Protein AF-A0AAE1RUJ0-F1 (afdb_monomer)

Foldseek 3Di:
DPDQAEDEPDPDQAQEWEAWARHIYRHHLQLLQLQFPQSVVVVVVFDDDSHYYYYDPVQFPTPVLVVLLSCVSVVNDDDDDLQCLLSLLLNCVVRVRDVVSPNPTSNVVSVVCCVPPQLQDLLSLLSSLLVCVSRPPSSVVSVVLVSSLLSNLVNLLVVVVVVVVVVVVCPPDDDDDPDDDPDDPPPDSLLSLLSHDPVSSLSSLVSNVVSPRDLLVSLVSLLNNCCSQCVVPPPDDPPDDDDDPVVLVVLVSLQVSLLSSLVSHDDQDLPHSHDLLSLLVSLVSNVVSVHDPVSNVSSVVSNVSPVVPDDPVSQQDQDDPPDDDDDRDGDDPDD

Solvent-accessible surface area (backbone atoms only — not comparable to full-atom values): 19404 Å² total; per-residue (Å²): 132,82,84,64,54,75,45,66,86,62,98,65,91,55,42,25,37,40,35,22,72,74,35,35,34,46,36,57,57,65,41,42,45,56,38,18,47,44,54,39,52,56,57,72,74,44,77,96,48,90,57,40,79,48,77,46,64,83,46,40,55,40,49,66,27,49,50,54,53,48,41,43,35,71,68,44,89,72,86,83,42,73,91,46,34,57,36,47,39,38,29,20,58,71,34,36,13,37,60,91,54,28,81,86,21,61,33,57,53,37,51,49,49,39,60,74,60,22,47,76,30,55,64,48,22,50,54,31,46,48,57,34,68,78,26,62,68,52,29,55,78,71,47,48,51,64,52,32,38,50,27,34,20,53,46,56,37,48,56,54,50,55,60,52,49,56,62,55,71,63,70,63,88,82,80,93,72,92,69,82,73,83,74,71,62,96,79,53,62,55,62,63,51,53,76,39,55,71,68,60,40,52,51,35,53,50,43,24,51,76,59,66,48,54,58,55,59,52,34,52,33,50,51,48,35,47,47,66,73,47,56,88,65,75,84,63,72,98,83,74,80,79,93,46,76,70,54,55,55,50,33,51,50,46,21,54,52,46,47,51,54,62,73,67,53,69,79,87,50,72,83,50,65,61,56,57,55,58,49,45,52,50,42,53,49,30,60,76,29,66,40,56,68,69,53,48,52,53,43,52,53,54,47,64,50,38,55,96,75,58,56,77,79,52,69,70,67,85,72,81,81,88,67,88,82,94,73,94,74,80,82,82,88,83,130

Secondary structure (DSSP, 8-state):
-PPPEEEESSSSPPSEEEEETTEEEEE-HHHHHHH-HHHHHHHHHS---SSEEEE-TT-TTHHHHHHHHHHHHTT--PPP-TTTHHHHHHHHHHTT--TTTSTT-HHHHHHHHIIIIITT-HHHHHHHHHHHGGGTTHHHHTTHHHHHHHHHHHHHHHHHHHHHHHHHHT-S-------------TT-TTTGGGGS-HHHHHHHHHHHHHTT--HHHHHHHHHHHHHHHHHTTS-S-TTS----HHHHHHHHHHHHHHHHHHHHS----TT-SS-HHHHHHHHHHHHHTT--HHHHHHHHHHHHTTGGG--HHHH-PPPP--S-SS---------

Structure (mmCIF, N/CA/C/O backbone):
data_AF-A0AAE1RUJ0-F1
#
_entry.id   AF-A0AAE1RUJ0-F1
#
loop_
_atom_site.group_PDB
_atom_site.id
_atom_site.type_symbol
_atom_site.label_atom_id
_atom_site.label_alt_id
_atom_site.label_comp_id
_atom_site.label_asym_id
_atom_site.label_entity_id
_atom_site.label_seq_id
_atom_site.pdbx_PDB_ins_code
_atom_site.Cartn_x
_atom_site.Cartn_y
_atom_site.Cartn_z
_atom_site.occupancy
_atom_site.B_iso_or_equiv
_atom_site.auth_seq_id
_atom_site.auth_comp_id
_atom_site.auth_asym_id
_atom_site.auth_atom_id
_atom_site.pdbx_PDB_model_num
ATOM 1 N N . MET A 1 1 ? 33.890 -5.820 3.331 1.00 35.94 1 MET A N 1
ATOM 2 C CA . MET A 1 1 ? 32.941 -5.506 2.242 1.00 35.94 1 MET A CA 1
ATOM 3 C C . MET A 1 1 ? 32.472 -6.823 1.654 1.00 35.94 1 MET A C 1
ATOM 5 O O . MET A 1 1 ? 33.317 -7.593 1.220 1.00 35.94 1 MET A O 1
ATOM 9 N N . LEU A 1 2 ? 31.175 -7.130 1.725 1.00 35.25 2 LEU A N 1
ATOM 10 C CA . LEU A 1 2 ? 30.610 -8.288 1.021 1.00 35.25 2 LEU A CA 1
ATOM 11 C C . LEU A 1 2 ? 30.683 -8.035 -0.499 1.00 35.25 2 LEU A C 1
ATOM 13 O O . LEU A 1 2 ? 30.520 -6.881 -0.904 1.00 35.25 2 LEU A O 1
ATOM 17 N N . PRO A 1 3 ? 30.935 -9.055 -1.337 1.00 44.38 3 PRO A N 1
ATOM 18 C CA . PRO A 1 3 ? 30.966 -8.881 -2.785 1.00 44.38 3 PRO A CA 1
ATOM 19 C C . PRO A 1 3 ? 29.584 -8.448 -3.297 1.00 44.38 3 PRO A C 1
ATOM 21 O O . PRO A 1 3 ? 28.574 -9.082 -2.992 1.00 44.38 3 PRO A O 1
ATOM 24 N N . GLN A 1 4 ? 29.535 -7.352 -4.060 1.00 54.97 4 GLN A N 1
ATOM 25 C CA . GLN A 1 4 ? 28.328 -6.932 -4.778 1.00 54.97 4 GLN A CA 1
ATOM 26 C C . GLN A 1 4 ? 27.959 -8.015 -5.798 1.00 54.97 4 GLN A C 1
ATOM 28 O O . GLN A 1 4 ? 28.804 -8.440 -6.587 1.00 54.97 4 GLN A O 1
ATOM 33 N N . ALA A 1 5 ? 26.705 -8.466 -5.795 1.00 64.00 5 ALA A N 1
ATOM 34 C CA . ALA A 1 5 ? 26.233 -9.431 -6.780 1.00 64.00 5 ALA A CA 1
ATOM 35 C C . ALA A 1 5 ? 26.124 -8.748 -8.154 1.00 64.00 5 ALA A C 1
ATOM 37 O O . ALA A 1 5 ? 25.293 -7.855 -8.337 1.00 64.00 5 ALA A O 1
ATOM 38 N N . LEU A 1 6 ? 26.967 -9.164 -9.106 1.00 68.12 6 LEU A N 1
ATOM 39 C CA . LEU A 1 6 ? 26.889 -8.740 -10.503 1.00 68.12 6 LEU A CA 1
ATOM 40 C C . LEU A 1 6 ? 25.815 -9.564 -11.220 1.00 68.12 6 LEU A C 1
ATOM 42 O O . LEU A 1 6 ? 25.948 -10.780 -11.343 1.00 68.12 6 LEU A O 1
ATOM 46 N N . ARG A 1 7 ? 24.755 -8.909 -11.697 1.00 79.62 7 ARG A N 1
ATOM 47 C CA . ARG A 1 7 ? 23.683 -9.542 -12.477 1.00 79.62 7 ARG A CA 1
ATOM 48 C C . ARG A 1 7 ? 23.841 -9.166 -13.953 1.00 79.62 7 ARG A C 1
ATOM 50 O O . ARG A 1 7 ? 23.855 -7.979 -14.280 1.00 79.62 7 ARG A O 1
ATOM 57 N N . SER A 1 8 ? 23.955 -10.162 -14.833 1.00 74.50 8 SER A N 1
ATOM 58 C CA . SER A 1 8 ? 23.889 -9.974 -16.291 1.00 74.50 8 SER A CA 1
ATOM 59 C C . SER A 1 8 ? 22.548 -10.476 -16.817 1.00 74.50 8 SER A C 1
ATOM 61 O O . SER A 1 8 ? 22.031 -11.480 -16.332 1.00 74.50 8 SER A O 1
ATOM 63 N N . ILE A 1 9 ? 21.987 -9.774 -17.802 1.00 69.56 9 ILE A N 1
ATOM 64 C CA . ILE A 1 9 ? 20.731 -10.156 -18.471 1.00 69.56 9 ILE A CA 1
ATOM 65 C C . ILE A 1 9 ? 21.009 -10.854 -19.822 1.00 69.56 9 ILE A C 1
ATOM 67 O O . ILE A 1 9 ? 20.095 -11.395 -20.438 1.00 69.56 9 ILE A O 1
ATOM 71 N N . SER A 1 10 ? 22.265 -10.892 -20.280 1.00 67.50 10 SER A N 1
ATOM 72 C CA . SER A 1 10 ? 22.651 -11.489 -21.569 1.00 67.50 10 SER A CA 1
ATOM 73 C C . SER A 1 10 ? 24.100 -11.982 -21.592 1.00 67.50 10 SER A C 1
ATOM 75 O O . SER A 1 10 ? 24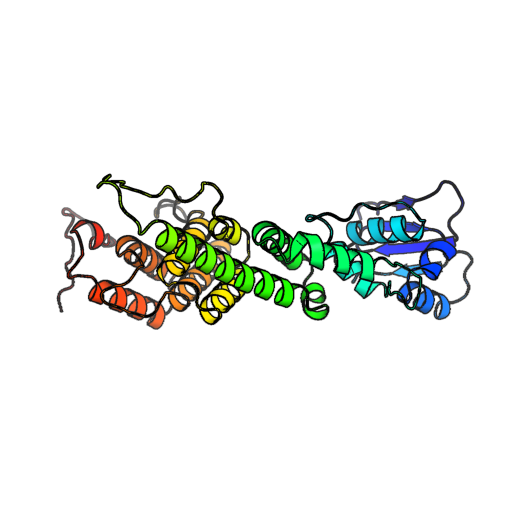.936 -11.477 -20.843 1.00 67.50 10 SER A O 1
ATOM 77 N N . ASP A 1 11 ? 24.418 -12.858 -22.545 1.00 70.12 11 ASP A N 1
ATOM 78 C CA . ASP A 1 11 ? 25.750 -13.466 -22.706 1.00 70.12 11 ASP A CA 1
ATOM 79 C C . ASP A 1 11 ? 26.737 -12.626 -23.547 1.00 70.12 11 ASP A C 1
ATOM 81 O O . ASP A 1 11 ? 27.848 -13.061 -23.845 1.00 70.12 11 ASP A O 1
ATOM 85 N N . VAL A 1 12 ? 26.344 -11.411 -23.943 1.00 76.00 12 VAL A N 1
ATOM 86 C CA . VAL A 1 12 ? 27.153 -10.485 -24.756 1.00 76.00 12 VAL A CA 1
ATOM 87 C C . VAL A 1 12 ? 27.774 -9.390 -23.877 1.00 76.00 12 VAL A C 1
ATOM 89 O O . VAL A 1 12 ? 27.261 -9.068 -22.806 1.00 76.00 12 VAL A O 1
ATOM 92 N N . SER A 1 13 ? 28.901 -8.821 -24.323 1.00 82.25 13 SER A N 1
ATOM 93 C CA . SER A 1 13 ? 29.632 -7.767 -23.605 1.00 82.25 13 SER A CA 1
ATOM 94 C C . SER A 1 13 ? 28.774 -6.516 -23.365 1.00 82.25 13 SER A C 1
ATOM 96 O O . SER A 1 13 ? 28.319 -5.880 -24.311 1.00 82.25 13 SER A O 1
ATOM 98 N N . SER A 1 14 ? 28.609 -6.146 -22.093 1.00 87.25 14 SER A N 1
ATOM 99 C CA . SER A 1 14 ? 27.835 -4.983 -21.644 1.00 87.25 14 SER A CA 1
ATOM 100 C C . SER A 1 14 ? 28.554 -3.649 -21.881 1.00 87.25 14 SER A C 1
ATOM 102 O O . SER A 1 14 ? 29.729 -3.508 -21.531 1.00 87.25 14 SER A O 1
ATOM 104 N N . ASP A 1 15 ? 27.823 -2.635 -22.345 1.00 89.88 15 ASP A N 1
ATOM 105 C CA . ASP A 1 15 ? 28.290 -1.248 -22.525 1.00 89.88 15 ASP A CA 1
ATOM 106 C C . ASP A 1 15 ? 27.784 -0.286 -21.423 1.00 89.88 15 ASP A C 1
ATOM 108 O O . ASP A 1 15 ? 28.121 0.906 -21.406 1.00 89.88 15 ASP A O 1
ATOM 112 N N . LEU A 1 16 ? 26.994 -0.805 -20.477 1.00 91.69 16 LEU A N 1
ATOM 113 C CA . LEU A 1 16 ? 26.373 -0.060 -19.391 1.00 91.69 16 LEU A CA 1
ATOM 114 C C . LEU A 1 16 ? 26.445 -0.839 -18.075 1.00 91.69 16 LEU A C 1
ATOM 116 O O . LEU A 1 16 ? 26.098 -2.012 -18.005 1.00 91.69 16 LEU A O 1
ATOM 120 N N . MET A 1 17 ? 26.839 -0.153 -17.009 1.00 92.50 17 MET A N 1
ATOM 121 C CA . MET A 1 17 ? 26.792 -0.652 -15.639 1.00 92.50 17 MET A CA 1
ATOM 122 C C . MET A 1 17 ? 25.851 0.228 -14.821 1.00 92.50 17 MET A C 1
ATOM 124 O O . MET A 1 17 ? 26.060 1.438 -14.735 1.00 92.50 17 MET A O 1
ATOM 128 N N . ILE A 1 18 ? 24.817 -0.367 -14.226 1.00 94.31 18 ILE A N 1
ATOM 129 C CA . ILE A 1 18 ? 23.883 0.338 -13.338 1.00 94.31 18 ILE A CA 1
ATOM 130 C C . ILE A 1 18 ? 24.007 -0.223 -11.927 1.00 94.31 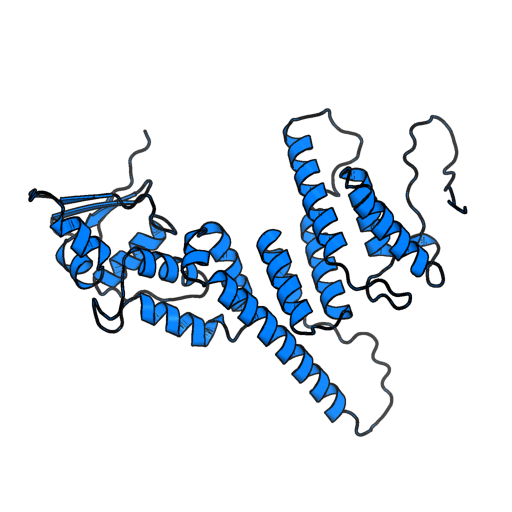18 ILE A C 1
ATOM 132 O O . ILE A 1 18 ? 23.806 -1.415 -11.705 1.00 94.31 18 ILE A O 1
ATOM 136 N N . GLU A 1 19 ? 24.296 0.647 -10.967 1.00 94.25 19 GLU A N 1
ATOM 137 C CA . GLU A 1 19 ? 24.320 0.316 -9.544 1.00 94.25 19 GLU A CA 1
ATOM 138 C C . GLU A 1 19 ? 22.991 0.704 -8.888 1.00 94.25 19 GLU A C 1
ATOM 140 O O . GLU A 1 19 ? 22.563 1.861 -8.945 1.00 94.25 19 GLU A O 1
ATOM 145 N N . VAL A 1 20 ? 22.337 -0.261 -8.240 1.00 94.56 20 VAL A N 1
ATOM 146 C CA . VAL A 1 20 ? 21.086 -0.069 -7.496 1.00 94.56 20 VAL A CA 1
ATOM 147 C C . VAL A 1 20 ? 21.272 -0.615 -6.087 1.00 94.56 20 VAL A C 1
ATOM 149 O O . VAL A 1 20 ? 21.183 -1.820 -5.846 1.00 94.56 20 VAL A O 1
ATOM 152 N N . ARG A 1 21 ? 21.521 0.289 -5.134 1.00 87.81 21 ARG A N 1
ATOM 153 C CA . ARG A 1 21 ? 21.828 -0.046 -3.733 1.00 87.81 21 ARG A CA 1
ATOM 154 C C . ARG A 1 21 ? 22.996 -1.042 -3.640 1.00 87.81 21 ARG A C 1
ATOM 156 O O . ARG A 1 21 ? 24.129 -0.658 -3.895 1.00 87.81 21 ARG A O 1
ATOM 163 N N . SER A 1 22 ? 22.734 -2.290 -3.256 1.00 81.50 22 SER A N 1
ATOM 164 C CA . SER A 1 22 ? 23.741 -3.340 -3.055 1.00 81.50 22 SER A CA 1
ATOM 165 C C . SER A 1 22 ? 23.958 -4.248 -4.274 1.00 81.50 22 SER A C 1
ATOM 167 O O . SER A 1 22 ? 24.764 -5.175 -4.190 1.00 81.50 22 SER A O 1
ATOM 169 N N . ALA A 1 23 ? 23.258 -4.008 -5.387 1.00 91.56 23 ALA A N 1
ATOM 170 C CA . ALA A 1 23 ? 23.356 -4.810 -6.603 1.00 91.56 23 ALA A CA 1
ATOM 171 C C . ALA A 1 23 ? 23.896 -3.995 -7.782 1.00 91.56 23 ALA A C 1
ATOM 173 O O . ALA A 1 23 ? 23.573 -2.815 -7.937 1.00 91.56 23 ALA A O 1
ATOM 174 N N . SER A 1 24 ? 24.659 -4.665 -8.643 1.00 92.81 24 SER A N 1
ATOM 175 C CA . SER A 1 24 ? 25.247 -4.077 -9.846 1.00 92.81 24 SER A CA 1
ATOM 176 C C . SER A 1 24 ? 24.786 -4.862 -11.067 1.00 92.81 24 SER A C 1
ATOM 178 O O . SER A 1 24 ? 24.819 -6.093 -11.074 1.00 92.81 24 SER A O 1
ATOM 180 N N . PHE A 1 25 ? 24.348 -4.156 -12.103 1.00 93.50 25 PHE A N 1
ATOM 181 C CA . PHE A 1 25 ? 23.766 -4.743 -13.305 1.00 93.50 25 PHE A CA 1
ATOM 182 C C . PHE A 1 25 ? 24.620 -4.408 -14.524 1.00 93.50 25 PHE A C 1
ATOM 184 O O . PHE A 1 25 ? 24.784 -3.232 -14.853 1.00 93.50 25 PHE A O 1
ATOM 191 N N . ALA A 1 26 ? 25.125 -5.442 -15.197 1.00 93.38 26 ALA A N 1
ATOM 192 C CA . ALA A 1 26 ? 25.793 -5.334 -16.491 1.00 93.38 26 ALA A CA 1
ATOM 193 C C . ALA A 1 26 ? 24.741 -5.424 -17.604 1.00 93.38 26 ALA A C 1
ATOM 195 O O . ALA A 1 26 ? 24.061 -6.440 -17.752 1.00 93.38 26 ALA A O 1
ATOM 196 N N . LEU A 1 27 ? 24.555 -4.330 -18.344 1.00 93.75 27 LEU A N 1
ATOM 197 C CA . LEU A 1 27 ? 23.439 -4.111 -19.262 1.00 93.75 27 LEU A CA 1
ATOM 198 C C . LEU A 1 27 ? 23.896 -3.475 -20.584 1.00 93.75 27 LEU A C 1
ATOM 200 O O . LEU A 1 27 ? 25.059 -3.121 -20.764 1.00 93.75 27 LEU A O 1
ATOM 204 N N . HIS A 1 28 ? 22.932 -3.313 -21.488 1.00 93.06 28 HIS A N 1
ATOM 205 C CA . HIS A 1 28 ? 23.070 -2.674 -22.787 1.00 93.06 28 HIS A CA 1
ATOM 206 C C . HIS A 1 28 ? 22.357 -1.318 -22.788 1.00 93.06 28 HIS A C 1
ATOM 208 O O . HIS A 1 28 ? 21.220 -1.227 -22.323 1.00 93.06 28 HIS A O 1
ATOM 214 N N . LYS A 1 29 ? 22.960 -0.264 -23.343 1.00 92.88 29 LYS A N 1
ATOM 215 C CA . LYS A 1 29 ? 22.350 1.078 -23.402 1.00 92.88 29 LYS A CA 1
ATOM 216 C C . LYS A 1 29 ? 21.017 1.070 -24.154 1.00 92.88 29 LYS A C 1
ATOM 218 O O . LYS A 1 29 ? 20.030 1.620 -23.667 1.00 92.88 29 LYS A O 1
ATOM 223 N N . PHE A 1 30 ? 20.975 0.431 -25.325 1.00 92.56 30 PHE A N 1
ATOM 224 C CA . PHE A 1 30 ? 19.847 0.542 -26.257 1.00 92.56 30 PHE A CA 1
ATOM 225 C C . PHE A 1 30 ? 18.495 0.066 -25.681 1.00 92.56 30 PHE A C 1
ATOM 227 O O . PHE A 1 30 ? 17.555 0.869 -25.691 1.00 92.56 30 PHE A O 1
ATOM 234 N N . PRO A 1 31 ? 18.365 -1.152 -25.106 1.00 94.62 31 PRO A N 1
ATOM 235 C CA . PRO A 1 31 ? 17.098 -1.597 -24.519 1.00 94.62 31 PRO A CA 1
ATOM 236 C C . PRO A 1 31 ? 16.555 -0.623 -23.468 1.00 94.62 31 PRO A C 1
ATOM 238 O O . PRO A 1 31 ? 15.376 -0.275 -23.486 1.00 94.62 31 PRO A O 1
ATOM 241 N N . LEU A 1 32 ? 17.423 -0.105 -22.596 1.00 95.50 32 LEU A N 1
ATOM 242 C CA . LEU A 1 32 ? 17.026 0.785 -21.506 1.00 95.50 32 LEU A CA 1
ATOM 243 C C . LEU A 1 32 ? 16.631 2.181 -22.015 1.00 95.50 32 LEU A C 1
ATOM 245 O O . LEU A 1 32 ? 15.582 2.694 -21.634 1.00 95.50 32 LEU A O 1
ATOM 249 N N . VAL A 1 33 ? 17.421 2.788 -22.905 1.00 95.06 33 VAL A N 1
ATOM 250 C CA . VAL A 1 33 ? 17.163 4.136 -23.457 1.00 95.06 33 VAL A CA 1
ATOM 251 C C . VAL A 1 33 ? 15.884 4.189 -24.299 1.00 95.06 33 VAL A C 1
ATOM 253 O O . VAL A 1 33 ? 15.212 5.226 -24.361 1.00 95.06 33 VAL A O 1
ATOM 256 N N . SER A 1 34 ? 15.523 3.071 -24.934 1.00 96.12 34 SER A N 1
ATOM 257 C CA . SER A 1 34 ? 14.300 2.964 -25.734 1.00 96.12 34 SER A CA 1
ATOM 258 C C . SER A 1 34 ? 13.016 2.991 -24.894 1.00 96.12 34 SER A C 1
ATOM 260 O O . SER A 1 34 ? 11.960 3.338 -25.417 1.00 96.12 34 SER A O 1
ATOM 262 N N . ARG A 1 35 ? 13.092 2.665 -23.594 1.00 97.19 35 ARG A N 1
ATOM 263 C CA . ARG A 1 35 ? 11.919 2.536 -22.708 1.00 97.19 35 ARG A CA 1
ATOM 264 C C . ARG A 1 35 ? 11.950 3.430 -21.466 1.00 97.19 35 ARG A C 1
ATOM 266 O O . ARG A 1 35 ? 10.890 3.651 -20.889 1.00 97.19 35 ARG A O 1
ATOM 273 N N . SER A 1 36 ? 13.105 3.962 -21.061 1.00 97.94 36 SER A N 1
ATOM 274 C CA . SER A 1 36 ? 13.257 4.830 -19.885 1.00 97.94 36 SER A CA 1
ATOM 275 C C . SER A 1 36 ? 13.745 6.229 -20.264 1.00 97.94 36 SER A C 1
ATOM 277 O O . SER A 1 36 ? 14.880 6.402 -20.720 1.00 97.94 36 SER A O 1
ATOM 279 N N . GLY A 1 37 ? 12.905 7.239 -20.006 1.00 97.25 37 GLY A N 1
ATOM 280 C CA . GLY A 1 37 ? 13.258 8.651 -20.183 1.00 97.25 37 GLY A CA 1
ATOM 281 C C . GLY A 1 37 ? 14.406 9.084 -19.268 1.00 97.25 37 GLY A C 1
ATOM 282 O O . GLY A 1 37 ? 15.349 9.740 -19.716 1.00 97.25 37 GLY A O 1
ATOM 283 N N . ARG A 1 38 ? 14.411 8.605 -18.018 1.00 96.56 38 ARG A N 1
ATOM 284 C CA . ARG A 1 38 ? 15.463 8.932 -17.051 1.00 96.56 38 ARG A CA 1
ATOM 285 C C . ARG A 1 38 ? 16.822 8.379 -17.463 1.00 96.56 38 ARG A C 1
ATOM 287 O O . ARG A 1 38 ? 17.806 9.112 -17.424 1.00 96.56 38 ARG A O 1
ATOM 294 N N . ILE A 1 39 ? 16.897 7.109 -17.874 1.00 95.81 39 ILE A N 1
ATOM 295 C CA . ILE A 1 39 ? 18.166 6.518 -18.330 1.00 95.81 39 ILE A CA 1
ATOM 296 C C . ILE A 1 39 ? 18.667 7.228 -19.588 1.00 95.81 39 ILE A C 1
ATOM 298 O O . ILE A 1 39 ? 19.855 7.534 -19.674 1.00 95.81 39 ILE A O 1
ATOM 302 N N . ARG A 1 40 ? 17.766 7.546 -20.529 1.00 94.69 40 ARG A N 1
ATOM 303 C CA . ARG A 1 40 ? 18.094 8.350 -21.714 1.00 94.69 40 ARG A CA 1
ATOM 304 C C . ARG A 1 40 ? 18.751 9.672 -21.320 1.00 94.69 40 ARG A C 1
ATOM 306 O O . ARG A 1 40 ? 19.823 9.977 -21.827 1.00 94.69 40 ARG A O 1
ATOM 313 N N . LYS A 1 41 ? 18.152 10.419 -20.390 1.00 94.56 41 LYS A N 1
ATOM 314 C CA . LYS A 1 41 ? 18.690 11.699 -19.912 1.00 94.56 41 LYS A CA 1
ATOM 315 C C . LYS A 1 41 ? 20.050 11.545 -19.223 1.00 94.56 41 LYS A C 1
ATOM 317 O O . LYS A 1 41 ? 20.995 12.234 -19.587 1.00 94.56 41 LYS A O 1
ATOM 322 N N . LEU A 1 42 ? 20.169 10.601 -18.288 1.00 93.50 42 LEU A N 1
ATOM 323 C CA . LEU A 1 42 ? 21.413 10.368 -17.547 1.00 93.50 42 LEU A CA 1
ATOM 324 C C . LEU A 1 42 ? 22.582 9.965 -18.458 1.00 93.50 42 LEU A C 1
ATOM 326 O O . LEU A 1 42 ? 23.721 10.332 -18.190 1.00 93.50 42 LEU A O 1
ATOM 330 N N . LEU A 1 43 ? 22.316 9.221 -19.536 1.00 91.75 43 LEU A N 1
ATOM 331 C CA . LEU A 1 43 ? 23.350 8.846 -20.503 1.00 91.75 43 LEU A CA 1
ATOM 332 C C . LEU A 1 43 ? 23.753 9.989 -21.436 1.00 91.75 43 LEU A C 1
ATOM 334 O O . LEU A 1 43 ? 24.901 10.008 -21.862 1.00 91.75 43 LEU A O 1
ATOM 338 N N . LEU A 1 44 ? 22.856 10.936 -21.728 1.00 88.69 44 LEU A N 1
ATOM 339 C CA . LEU A 1 44 ? 23.204 12.147 -22.482 1.00 88.69 44 LEU A CA 1
ATOM 340 C C . LEU A 1 44 ? 24.121 13.080 -21.677 1.00 88.69 44 LEU A C 1
ATOM 342 O O . LEU A 1 44 ? 24.966 13.758 -22.250 1.00 88.69 44 LEU A O 1
ATOM 346 N N . GLU A 1 45 ? 23.958 13.109 -20.354 1.00 86.62 45 GLU A N 1
ATOM 347 C CA . GLU A 1 45 ? 24.772 13.919 -19.439 1.00 86.62 45 GLU A CA 1
ATOM 348 C C . GLU A 1 45 ? 26.118 13.252 -19.086 1.00 86.62 45 GLU A C 1
ATOM 350 O O . GLU A 1 45 ? 27.040 13.908 -18.595 1.00 86.62 45 GLU A O 1
ATOM 355 N N . ALA A 1 46 ? 26.257 11.946 -19.334 1.00 83.00 46 ALA A N 1
ATOM 356 C CA . ALA A 1 46 ? 27.472 11.198 -19.046 1.00 83.00 46 ALA A CA 1
ATOM 357 C C . ALA A 1 46 ? 28.563 11.453 -20.102 1.00 83.00 46 ALA A C 1
ATOM 359 O O . ALA A 1 46 ? 28.305 11.470 -21.303 1.00 83.00 46 ALA A O 1
ATOM 360 N N . LYS A 1 47 ? 29.822 11.589 -19.660 1.00 75.31 47 LYS A N 1
ATOM 361 C CA . LYS A 1 47 ? 30.980 11.627 -20.570 1.00 75.31 47 LYS A CA 1
ATOM 362 C C . LYS A 1 47 ? 31.082 10.305 -21.332 1.00 75.31 47 LYS A C 1
ATOM 364 O O . LYS A 1 47 ? 30.871 9.243 -20.745 1.00 75.31 47 LYS A O 1
ATOM 369 N N . ASP A 1 48 ? 31.450 10.377 -22.608 1.00 66.81 48 ASP A N 1
ATOM 370 C CA . ASP A 1 48 ? 31.519 9.201 -23.471 1.00 66.81 48 ASP A CA 1
ATOM 371 C C . ASP A 1 48 ? 32.693 8.295 -23.061 1.00 66.81 48 ASP A C 1
ATOM 373 O O . ASP A 1 48 ? 33.863 8.540 -23.361 1.00 66.81 48 ASP A O 1
ATOM 377 N N . THR A 1 49 ? 32.380 7.270 -22.273 1.00 74.31 49 THR A N 1
ATOM 378 C CA . THR A 1 49 ? 33.299 6.213 -21.860 1.00 74.31 49 THR A CA 1
ATOM 379 C C . THR A 1 49 ? 32.871 4.900 -22.502 1.00 74.31 49 THR A C 1
ATOM 381 O O . THR A 1 49 ? 31.680 4.629 -22.651 1.00 74.31 49 THR A O 1
ATOM 384 N N . LYS A 1 50 ? 33.847 4.030 -22.808 1.00 74.44 50 LYS A N 1
ATOM 385 C CA . LYS A 1 50 ? 33.605 2.694 -23.390 1.00 74.44 50 LYS A CA 1
ATOM 386 C C . LYS A 1 50 ? 32.538 1.887 -22.629 1.00 74.44 50 LYS A C 1
ATOM 388 O O . LYS A 1 50 ? 31.783 1.148 -23.244 1.00 74.44 50 LYS A O 1
ATOM 393 N N . ILE A 1 51 ? 32.478 2.046 -21.303 1.00 78.62 51 ILE A N 1
ATOM 394 C CA . ILE A 1 51 ? 31.398 1.540 -20.446 1.00 78.62 51 ILE A CA 1
ATOM 395 C C . ILE A 1 51 ? 30.872 2.714 -19.624 1.00 78.62 51 ILE A C 1
ATOM 397 O O . ILE A 1 51 ? 31.635 3.314 -18.856 1.00 78.62 51 ILE A O 1
ATOM 401 N N . SER A 1 52 ? 29.590 3.041 -19.768 1.00 87.12 52 SER A N 1
ATOM 402 C CA . SER A 1 52 ? 28.937 4.075 -18.957 1.00 87.12 52 SER A CA 1
ATOM 403 C C . SER A 1 52 ? 28.532 3.496 -17.601 1.00 87.12 52 SER A C 1
ATOM 405 O O . SER A 1 52 ? 28.078 2.356 -17.524 1.00 87.12 52 SER A O 1
ATOM 407 N N . ARG A 1 53 ? 28.698 4.267 -16.522 1.00 89.75 53 ARG A N 1
ATOM 408 C CA . ARG A 1 53 ? 28.313 3.868 -15.160 1.00 89.75 53 ARG A CA 1
ATOM 409 C C . ARG A 1 53 ? 27.248 4.815 -14.629 1.00 89.75 53 ARG A C 1
ATOM 411 O O . ARG A 1 53 ? 27.486 6.018 -14.591 1.00 89.75 53 ARG A O 1
ATOM 418 N N . LEU A 1 54 ? 26.103 4.276 -14.220 1.00 92.50 54 LEU A N 1
ATOM 419 C CA . LEU A 1 54 ? 25.009 5.032 -13.612 1.00 92.50 54 LEU A CA 1
ATOM 420 C C . LEU A 1 54 ? 24.708 4.503 -12.213 1.00 92.50 54 LEU A C 1
ATOM 422 O O . LEU A 1 54 ? 24.831 3.309 -11.949 1.00 92.50 54 LEU A O 1
ATOM 426 N N . ASN A 1 55 ? 24.247 5.390 -11.337 1.00 92.69 55 ASN A N 1
ATOM 427 C CA . ASN A 1 55 ? 23.840 5.043 -9.983 1.00 92.69 55 ASN A CA 1
ATOM 428 C C . ASN A 1 55 ? 22.374 5.444 -9.760 1.00 92.69 55 ASN A C 1
ATOM 430 O O . ASN A 1 55 ? 22.008 6.603 -9.947 1.00 92.69 55 ASN A O 1
ATOM 434 N N . LEU A 1 56 ? 21.543 4.478 -9.364 1.00 93.88 56 LEU A N 1
ATOM 435 C CA . LEU A 1 56 ? 20.114 4.644 -9.079 1.00 93.88 56 LEU A CA 1
ATOM 436 C C . LEU A 1 56 ? 19.789 4.200 -7.645 1.00 93.88 56 LEU A C 1
ATOM 438 O O . LEU A 1 56 ? 18.815 3.494 -7.391 1.00 93.88 56 LEU A O 1
ATOM 442 N N . THR A 1 57 ? 20.619 4.588 -6.680 1.00 89.12 57 THR A N 1
ATOM 443 C CA . THR A 1 57 ? 20.448 4.252 -5.253 1.00 89.12 57 THR A CA 1
ATOM 444 C C . THR A 1 57 ? 19.077 4.620 -4.675 1.00 89.12 57 THR A C 1
ATOM 446 O O . THR A 1 57 ? 18.576 3.910 -3.799 1.00 89.12 57 THR A O 1
ATOM 449 N N . SER A 1 58 ? 18.440 5.674 -5.192 1.00 91.44 58 SER A N 1
ATOM 450 C CA . SER A 1 58 ? 17.114 6.149 -4.776 1.00 91.44 58 SER A CA 1
ATOM 451 C C . SER A 1 58 ? 15.932 5.445 -5.458 1.00 91.44 58 SER A C 1
ATOM 453 O O . SER A 1 58 ? 14.788 5.832 -5.226 1.00 91.44 58 SER A O 1
ATOM 455 N N . LEU A 1 59 ? 16.166 4.407 -6.270 1.00 95.00 59 LEU A N 1
ATOM 456 C CA . LEU A 1 59 ? 15.087 3.702 -6.963 1.00 95.00 59 LEU A CA 1
ATOM 457 C C . LEU A 1 59 ? 14.146 2.999 -5.953 1.00 95.00 59 LEU A C 1
ATOM 459 O O . LEU A 1 59 ? 14.605 2.182 -5.140 1.00 95.00 59 LEU A O 1
ATOM 463 N N . PRO A 1 60 ? 12.829 3.290 -5.979 1.00 94.25 60 PRO A N 1
ATOM 464 C CA . PRO A 1 60 ? 11.857 2.673 -5.078 1.00 94.25 60 PRO A CA 1
ATOM 465 C C . PRO A 1 60 ? 11.733 1.172 -5.354 1.00 94.25 60 PRO A C 1
ATOM 467 O O . PRO A 1 60 ? 11.620 0.746 -6.499 1.00 94.25 60 PRO A O 1
ATOM 470 N N . GLY A 1 61 ? 11.760 0.358 -4.298 1.00 92.38 61 GLY A N 1
ATOM 471 C CA . GLY A 1 61 ? 11.783 -1.106 -4.416 1.00 92.38 61 GLY A CA 1
ATOM 472 C C . GLY A 1 61 ? 13.160 -1.704 -4.752 1.00 92.38 61 GLY A C 1
ATOM 473 O O . GLY A 1 61 ? 13.298 -2.923 -4.782 1.00 92.38 61 GLY A O 1
ATOM 474 N N . GLY A 1 62 ? 14.196 -0.876 -4.932 1.00 93.94 62 GLY A N 1
ATOM 475 C CA . GLY A 1 62 ? 15.589 -1.315 -5.025 1.00 93.94 62 GLY A CA 1
ATOM 476 C C . GLY A 1 62 ? 15.892 -2.230 -6.216 1.00 93.94 62 GLY A C 1
ATOM 477 O O . GLY A 1 62 ? 15.310 -2.098 -7.291 1.00 93.94 62 GLY A O 1
ATOM 478 N N . SER A 1 63 ? 16.844 -3.147 -6.030 1.00 94.25 63 SER A N 1
ATOM 479 C CA . SER A 1 63 ? 17.352 -4.020 -7.094 1.00 94.25 63 SER A CA 1
ATOM 480 C C . SER A 1 63 ? 16.269 -4.878 -7.739 1.00 94.25 63 SER A C 1
ATOM 482 O O . SER A 1 63 ? 16.307 -5.086 -8.945 1.00 94.25 63 SER A O 1
ATOM 484 N N . ASP A 1 64 ? 15.296 -5.344 -6.958 1.00 93.06 64 ASP A N 1
ATOM 485 C CA . ASP A 1 64 ? 14.271 -6.274 -7.439 1.00 93.06 64 ASP A CA 1
ATOM 486 C C . ASP A 1 64 ? 13.281 -5.563 -8.370 1.00 93.06 64 ASP A C 1
ATOM 488 O O . ASP A 1 64 ? 12.888 -6.091 -9.410 1.00 93.06 64 ASP A O 1
ATOM 492 N N . ALA A 1 65 ? 12.952 -4.309 -8.049 1.00 95.69 65 ALA A N 1
ATOM 493 C CA . ALA A 1 65 ? 12.155 -3.447 -8.912 1.00 95.69 65 ALA A CA 1
ATOM 494 C C . ALA A 1 65 ? 12.868 -3.105 -10.212 1.00 95.69 65 ALA A C 1
ATOM 496 O O . ALA A 1 65 ? 12.281 -3.187 -11.294 1.00 95.69 65 ALA A O 1
ATOM 497 N N . PHE A 1 66 ? 14.147 -2.755 -10.099 1.00 96.69 66 PHE A N 1
ATOM 498 C CA . PHE A 1 66 ? 14.964 -2.458 -11.259 1.00 96.69 66 PHE A CA 1
ATOM 499 C C . PHE A 1 66 ? 15.142 -3.680 -12.160 1.00 96.69 66 PHE A C 1
ATOM 501 O O . PHE A 1 66 ? 15.067 -3.540 -13.373 1.00 96.69 66 PHE A O 1
ATOM 508 N N . GLU A 1 67 ? 15.324 -4.878 -11.604 1.00 95.75 67 GLU A N 1
ATOM 509 C CA . GLU A 1 67 ? 15.473 -6.096 -12.399 1.00 95.75 67 GLU A CA 1
ATOM 510 C C . GLU A 1 67 ? 14.234 -6.371 -13.260 1.00 95.75 67 GLU A C 1
ATOM 512 O O . GLU A 1 67 ? 14.367 -6.655 -14.452 1.00 95.75 67 GLU A O 1
ATOM 517 N N . LEU A 1 68 ? 13.029 -6.251 -12.693 1.00 96.81 68 LEU A N 1
ATOM 518 C CA . LEU A 1 68 ? 11.789 -6.426 -13.452 1.00 96.81 68 LEU A CA 1
ATOM 519 C C . LEU A 1 68 ? 11.620 -5.339 -14.523 1.00 96.81 68 LEU A C 1
ATOM 521 O O . LEU A 1 68 ? 11.274 -5.650 -15.664 1.00 96.81 68 LEU A O 1
ATOM 525 N N . ALA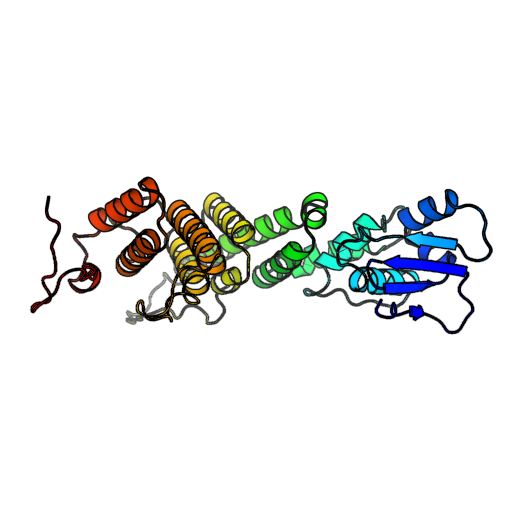 A 1 69 ? 11.909 -4.079 -14.187 1.00 97.38 69 ALA A N 1
ATOM 526 C CA . ALA A 1 69 ? 11.865 -2.978 -15.146 1.00 97.38 69 ALA A CA 1
ATOM 527 C C . ALA A 1 69 ? 12.896 -3.160 -16.274 1.00 97.38 69 ALA A C 1
ATOM 529 O O . ALA A 1 69 ? 12.582 -2.946 -17.443 1.00 97.38 69 ALA A O 1
ATOM 530 N N . ALA A 1 70 ? 14.105 -3.622 -15.953 1.00 96.56 70 ALA A N 1
ATOM 531 C CA . ALA A 1 70 ? 15.137 -3.932 -16.929 1.00 96.56 70 ALA A CA 1
ATOM 532 C C . ALA A 1 70 ? 14.693 -5.083 -17.836 1.00 96.56 70 ALA A C 1
ATOM 534 O O . ALA A 1 70 ? 14.710 -4.918 -19.049 1.00 96.56 70 ALA A O 1
ATOM 535 N N . LYS A 1 71 ? 14.203 -6.202 -17.288 1.00 96.06 71 LYS A N 1
ATOM 536 C CA . LYS A 1 71 ? 13.631 -7.312 -18.074 1.00 96.06 71 LYS A CA 1
ATOM 537 C C . LYS A 1 71 ? 12.576 -6.814 -19.068 1.00 96.06 71 LYS A C 1
ATOM 539 O O . LYS A 1 71 ? 12.656 -7.140 -20.252 1.00 96.06 71 LYS A O 1
ATOM 544 N N . PHE A 1 72 ? 11.666 -5.948 -18.624 1.00 97.00 72 PHE A N 1
ATOM 545 C CA . PHE A 1 72 ? 10.693 -5.299 -19.504 1.00 97.00 72 PHE A CA 1
ATOM 546 C C . PHE A 1 72 ? 11.355 -4.489 -20.633 1.00 97.00 72 PHE A C 1
ATOM 548 O O . PHE A 1 72 ? 10.949 -4.603 -21.789 1.00 97.00 72 PHE A O 1
ATOM 555 N N . CYS A 1 73 ? 12.397 -3.708 -20.334 1.00 96.75 73 CYS A N 1
ATOM 556 C CA . CYS A 1 73 ? 13.145 -2.953 -21.344 1.00 96.75 73 CYS A CA 1
ATOM 557 C C . CYS A 1 73 ? 13.800 -3.849 -22.409 1.00 96.75 73 CYS A C 1
ATOM 559 O O . CYS A 1 73 ? 13.893 -3.446 -23.565 1.00 96.75 73 CYS A O 1
ATOM 561 N N . TYR A 1 74 ? 14.203 -5.069 -22.046 1.00 95.19 74 TYR A N 1
ATOM 562 C CA . TYR A 1 74 ? 14.713 -6.086 -22.977 1.00 95.19 74 TYR A CA 1
ATOM 563 C C . TYR A 1 74 ? 13.610 -6.832 -23.745 1.00 95.19 74 TYR A C 1
ATOM 565 O O . TYR A 1 74 ? 13.903 -7.755 -24.498 1.00 95.19 74 TYR A O 1
ATOM 573 N N . GLY A 1 75 ? 12.340 -6.457 -23.570 1.00 93.94 75 GLY A N 1
ATOM 574 C CA . GLY A 1 75 ? 11.212 -7.121 -24.221 1.00 93.94 75 GLY A CA 1
ATOM 575 C C . GLY A 1 75 ? 10.816 -8.449 -23.575 1.00 93.94 75 GLY A C 1
ATOM 576 O O . GLY A 1 75 ? 9.981 -9.163 -24.128 1.00 93.94 75 GLY A O 1
ATOM 577 N N . VAL A 1 76 ? 11.365 -8.781 -22.402 1.00 94.50 76 VAL A N 1
ATOM 578 C CA . VAL A 1 76 ? 10.912 -9.942 -21.631 1.00 94.50 76 VAL A CA 1
ATOM 579 C C . VAL A 1 76 ? 9.502 -9.661 -21.122 1.00 94.50 76 VAL A C 1
ATOM 581 O O . VAL A 1 76 ? 9.235 -8.609 -20.533 1.00 94.50 76 VAL A O 1
ATOM 584 N N . ASN A 1 77 ? 8.594 -10.612 -21.334 1.00 91.38 77 ASN A N 1
ATOM 585 C CA . ASN A 1 77 ? 7.239 -10.503 -20.820 1.00 91.38 77 ASN A CA 1
ATOM 586 C C . ASN A 1 77 ? 7.247 -10.661 -19.295 1.00 91.38 77 ASN A C 1
ATOM 588 O O . ASN A 1 77 ? 7.440 -11.763 -18.783 1.00 91.38 77 ASN A O 1
ATOM 592 N N . ILE A 1 78 ? 7.056 -9.555 -18.578 1.00 94.88 78 ILE A N 1
ATOM 593 C CA . ILE A 1 78 ? 6.907 -9.566 -17.123 1.00 94.88 78 ILE A CA 1
ATOM 594 C C . ILE A 1 78 ? 5.429 -9.648 -16.748 1.00 94.88 78 ILE A C 1
ATOM 596 O O . ILE A 1 78 ? 4.595 -8.903 -17.264 1.00 94.88 78 ILE A O 1
ATOM 600 N N . GLU A 1 79 ? 5.106 -10.546 -15.825 1.00 95.94 79 GLU A N 1
ATOM 601 C CA . GLU A 1 79 ? 3.759 -10.661 -15.281 1.00 95.94 79 GLU A CA 1
ATOM 602 C C . GLU A 1 79 ? 3.531 -9.594 -14.201 1.00 95.94 79 GLU A C 1
ATOM 604 O O . GLU A 1 79 ? 4.295 -9.485 -13.235 1.00 95.94 79 GLU A O 1
ATOM 609 N N . ILE A 1 80 ? 2.475 -8.792 -14.361 1.00 97.88 80 ILE A N 1
ATOM 610 C CA . ILE A 1 80 ? 2.037 -7.832 -13.342 1.00 97.88 80 ILE A CA 1
ATOM 611 C C . ILE A 1 80 ? 1.054 -8.548 -12.422 1.00 97.88 80 ILE A C 1
ATOM 613 O O . ILE A 1 80 ? 0.057 -9.101 -12.875 1.00 97.88 80 ILE A O 1
ATOM 617 N N . THR A 1 81 ? 1.337 -8.523 -11.125 1.00 98.12 81 THR A N 1
ATOM 618 C CA . THR A 1 81 ? 0.580 -9.230 -10.092 1.00 98.12 81 THR A CA 1
ATOM 619 C C . THR A 1 81 ? 0.305 -8.308 -8.905 1.00 98.12 81 THR A C 1
ATOM 621 O O . THR A 1 81 ? 0.905 -7.241 -8.757 1.00 98.12 81 THR A O 1
ATOM 624 N N . ILE A 1 82 ? -0.573 -8.737 -7.995 1.00 97.94 82 ILE A N 1
ATOM 625 C CA . ILE A 1 82 ? -0.888 -8.001 -6.757 1.00 97.94 82 ILE A CA 1
ATOM 626 C C . ILE A 1 82 ? 0.374 -7.773 -5.906 1.00 97.94 82 ILE A C 1
ATOM 628 O O . ILE A 1 82 ? 0.508 -6.738 -5.256 1.00 97.94 82 ILE A O 1
ATOM 632 N N . SER A 1 83 ? 1.325 -8.714 -5.923 1.00 96.25 83 SER A N 1
ATOM 633 C CA . SER A 1 83 ? 2.531 -8.637 -5.095 1.00 96.25 83 SER A CA 1
ATOM 634 C C . SER A 1 83 ? 3.582 -7.664 -5.632 1.00 96.25 83 SER A C 1
ATOM 636 O O . SER A 1 83 ? 4.360 -7.139 -4.836 1.00 96.25 83 SER A O 1
ATOM 638 N N . ASN A 1 84 ? 3.604 -7.392 -6.944 1.00 97.19 84 ASN A N 1
ATOM 639 C CA . ASN A 1 84 ? 4.640 -6.568 -7.575 1.00 97.19 84 ASN A CA 1
ATOM 640 C C . ASN A 1 84 ? 4.138 -5.232 -8.152 1.00 97.19 84 ASN A C 1
ATOM 642 O O . ASN A 1 84 ? 4.957 -4.344 -8.387 1.00 97.19 84 ASN A O 1
ATOM 646 N N . VAL A 1 85 ? 2.826 -5.036 -8.344 1.00 98.38 85 VAL A N 1
ATOM 647 C CA . VAL A 1 85 ? 2.301 -3.867 -9.073 1.00 98.38 85 VAL A CA 1
ATOM 648 C C . VAL A 1 85 ? 2.644 -2.527 -8.418 1.00 98.38 85 VAL A C 1
ATOM 650 O O . VAL A 1 85 ? 2.992 -1.589 -9.129 1.00 98.38 85 VAL A O 1
ATOM 653 N N . ALA A 1 86 ? 2.618 -2.420 -7.082 1.00 98.12 86 ALA A N 1
ATOM 654 C CA . ALA A 1 86 ? 3.001 -1.182 -6.389 1.00 98.12 86 ALA A CA 1
ATOM 655 C C . ALA A 1 86 ? 4.464 -0.812 -6.667 1.00 98.12 86 ALA A C 1
ATOM 657 O O . ALA A 1 86 ? 4.792 0.342 -6.949 1.00 98.12 86 ALA A O 1
ATOM 658 N N . LEU A 1 87 ? 5.331 -1.821 -6.630 1.00 96.75 87 LEU A N 1
ATOM 659 C CA . LEU A 1 87 ? 6.760 -1.691 -6.854 1.00 96.75 87 LEU A CA 1
ATOM 660 C C . LEU A 1 87 ? 7.059 -1.343 -8.320 1.00 96.75 87 LEU A C 1
ATOM 662 O O . LEU A 1 87 ? 7.794 -0.390 -8.572 1.00 96.75 87 LEU A O 1
ATOM 666 N N . LEU A 1 88 ? 6.412 -2.014 -9.279 1.00 98.00 88 LEU A N 1
ATOM 667 C CA . LEU A 1 88 ? 6.520 -1.687 -10.704 1.00 98.00 88 LEU A CA 1
ATOM 668 C C . LEU A 1 88 ? 5.989 -0.285 -11.013 1.00 98.00 88 LEU A C 1
ATOM 670 O O . LEU A 1 88 ? 6.621 0.442 -11.769 1.00 98.00 88 LEU A O 1
ATOM 674 N N . ARG A 1 89 ? 4.867 0.125 -10.409 1.00 98.06 89 ARG A N 1
ATOM 675 C CA . ARG A 1 89 ? 4.281 1.461 -10.595 1.00 98.06 89 ARG A CA 1
ATOM 676 C C . ARG A 1 89 ? 5.239 2.560 -10.130 1.00 98.06 89 ARG A C 1
ATOM 678 O O . ARG A 1 89 ? 5.449 3.532 -10.854 1.00 98.06 89 ARG A O 1
ATOM 685 N N . CYS A 1 90 ? 5.839 2.397 -8.949 1.00 98.00 90 CYS A N 1
ATOM 686 C CA . CYS A 1 90 ? 6.801 3.360 -8.410 1.00 98.00 90 CYS A CA 1
ATOM 687 C C . CYS A 1 90 ? 8.099 3.385 -9.230 1.00 98.00 90 CYS A C 1
ATOM 689 O O . CYS A 1 90 ? 8.598 4.462 -9.554 1.00 98.00 90 CYS A O 1
ATOM 691 N N . ALA A 1 91 ? 8.628 2.217 -9.609 1.00 97.50 91 ALA A N 1
ATOM 692 C CA . ALA A 1 91 ? 9.836 2.123 -10.425 1.00 97.50 91 ALA A CA 1
ATOM 693 C C . ALA A 1 91 ? 9.630 2.699 -11.832 1.00 97.50 91 ALA A C 1
ATOM 695 O O . ALA A 1 91 ? 10.458 3.480 -12.291 1.00 97.50 91 ALA A O 1
ATOM 696 N N . ALA A 1 92 ? 8.507 2.387 -12.486 1.00 97.69 92 ALA A N 1
ATOM 697 C CA . ALA A 1 92 ? 8.163 2.917 -13.802 1.00 97.69 92 ALA A CA 1
ATOM 698 C C . ALA A 1 92 ? 8.068 4.444 -13.785 1.00 97.69 92 ALA A C 1
ATOM 700 O O . ALA A 1 92 ? 8.613 5.095 -14.674 1.00 97.69 92 ALA A O 1
ATOM 701 N N . ARG A 1 93 ? 7.446 5.022 -12.746 1.00 96.69 93 ARG A N 1
ATOM 702 C CA . ARG A 1 93 ? 7.404 6.477 -12.594 1.00 96.69 93 ARG A CA 1
ATOM 703 C C . ARG A 1 93 ? 8.792 7.065 -12.346 1.00 96.69 93 ARG A C 1
ATOM 705 O O . ARG A 1 93 ? 9.149 8.042 -12.993 1.00 96.69 93 ARG A O 1
ATOM 712 N N . PHE A 1 94 ? 9.585 6.471 -11.453 1.00 96.69 94 PHE A N 1
ATOM 713 C CA . PHE A 1 94 ? 10.952 6.925 -11.178 1.00 96.69 94 PHE A CA 1
ATOM 714 C C . PHE A 1 94 ? 11.837 6.873 -12.428 1.00 96.69 94 PHE A C 1
ATOM 716 O O . PHE A 1 94 ? 12.635 7.772 -12.658 1.00 96.69 94 PHE A O 1
ATOM 723 N N . MET A 1 95 ? 11.704 5.826 -13.240 1.00 97.06 95 MET A N 1
ATOM 724 C CA . MET A 1 95 ? 12.468 5.634 -14.472 1.00 97.06 95 MET A CA 1
ATOM 725 C C . MET A 1 95 ? 11.873 6.375 -15.678 1.00 97.06 95 MET A C 1
ATOM 727 O O . MET A 1 95 ? 12.434 6.280 -16.772 1.00 97.06 95 MET A O 1
ATOM 731 N N . GLU A 1 96 ? 10.774 7.112 -15.496 1.00 97.50 96 GLU A N 1
ATOM 732 C CA . GLU A 1 96 ? 10.069 7.850 -16.552 1.00 97.50 96 GLU A CA 1
ATOM 733 C C . GLU A 1 96 ? 9.722 6.931 -17.739 1.00 97.50 96 GLU A C 1
ATOM 735 O O . GLU A 1 96 ? 10.051 7.198 -18.894 1.00 97.50 96 GLU A O 1
ATOM 740 N N . MET A 1 97 ? 9.110 5.783 -17.437 1.00 97.88 97 MET A N 1
ATOM 741 C CA . MET A 1 97 ? 8.681 4.777 -18.413 1.00 97.88 97 MET A CA 1
ATOM 742 C C . MET A 1 97 ? 7.251 5.061 -18.894 1.00 97.88 97 MET A C 1
ATOM 744 O O . MET A 1 97 ? 6.349 4.240 -18.706 1.00 97.88 97 MET A O 1
ATOM 748 N N . THR A 1 98 ? 7.052 6.243 -19.485 1.00 97.50 98 THR A N 1
ATOM 749 C CA . THR A 1 98 ? 5.756 6.760 -19.958 1.00 97.50 98 THR A CA 1
ATOM 750 C C . THR A 1 98 ? 5.463 6.358 -21.408 1.00 97.50 98 THR A C 1
ATOM 752 O O . THR A 1 98 ? 6.337 5.844 -22.117 1.00 97.50 98 THR A O 1
ATOM 755 N N . GLU A 1 99 ? 4.231 6.607 -21.863 1.00 96.62 99 GLU A N 1
ATOM 756 C CA . GLU A 1 99 ? 3.836 6.403 -23.265 1.00 96.62 99 GLU A CA 1
ATOM 757 C C . GLU A 1 99 ? 4.506 7.392 -24.230 1.00 96.62 99 GLU A C 1
ATOM 759 O O . GLU A 1 99 ? 4.719 7.041 -25.386 1.00 96.62 99 GLU A O 1
ATOM 764 N N . ASP A 1 100 ? 4.956 8.556 -23.747 1.00 96.25 100 ASP A N 1
ATOM 765 C CA . ASP A 1 100 ? 5.734 9.517 -24.548 1.00 96.25 100 ASP A CA 1
ATOM 766 C C . ASP A 1 100 ? 7.096 8.951 -24.976 1.00 96.25 100 ASP A C 1
ATOM 768 O O . ASP A 1 100 ? 7.683 9.370 -25.973 1.00 96.25 100 ASP A O 1
ATOM 772 N N . ILE A 1 101 ? 7.629 8.002 -24.200 1.00 96.50 101 ILE A N 1
ATOM 773 C CA . ILE A 1 101 ? 8.903 7.341 -24.490 1.00 96.50 101 ILE A CA 1
ATOM 774 C C . ILE A 1 101 ? 8.699 6.148 -25.421 1.00 96.50 101 ILE A C 1
ATOM 776 O O . ILE A 1 101 ? 9.534 5.904 -26.295 1.00 96.50 101 ILE A O 1
ATOM 780 N N . SER A 1 102 ? 7.633 5.374 -25.205 1.00 96.12 102 SER A N 1
ATOM 781 C CA . SER A 1 102 ? 7.351 4.166 -25.971 1.00 96.12 102 SER A CA 1
ATOM 782 C C . SER A 1 102 ? 5.910 3.697 -25.779 1.00 96.12 102 SER A C 1
ATOM 784 O O . SER A 1 102 ? 5.399 3.710 -24.665 1.00 96.12 102 SER A O 1
ATOM 786 N N . GLU A 1 103 ? 5.265 3.194 -26.828 1.00 95.50 103 GLU A N 1
ATOM 787 C CA . GLU A 1 103 ? 3.891 2.694 -26.721 1.00 95.50 103 GLU A CA 1
ATOM 788 C C . GLU A 1 103 ? 3.755 1.524 -25.735 1.00 95.50 103 GLU A C 1
ATOM 790 O O . GLU A 1 103 ? 4.614 0.630 -25.660 1.00 95.50 103 GLU A O 1
ATOM 795 N N . LYS A 1 104 ? 2.629 1.505 -25.003 1.00 94.94 104 LYS A N 1
ATOM 796 C CA . LYS A 1 104 ? 2.293 0.474 -24.005 1.00 94.94 104 LYS A CA 1
ATOM 797 C C . LYS A 1 104 ? 3.428 0.244 -22.999 1.00 94.94 104 LYS A C 1
ATOM 799 O O . LYS A 1 104 ? 3.723 -0.908 -22.654 1.00 94.94 104 LYS A O 1
ATOM 804 N N . ASN A 1 105 ? 4.084 1.323 -22.568 1.00 97.44 105 ASN A N 1
ATOM 805 C CA . ASN A 1 105 ? 5.189 1.265 -21.617 1.00 97.44 105 ASN A CA 1
ATOM 806 C C . ASN A 1 105 ? 4.738 0.766 -20.233 1.00 97.44 105 ASN A C 1
ATOM 808 O O . ASN A 1 105 ? 3.547 0.603 -19.952 1.00 97.44 105 ASN A O 1
ATOM 812 N N . LEU A 1 106 ? 5.696 0.512 -19.347 1.00 97.81 106 LEU A N 1
ATOM 813 C CA . LEU A 1 106 ? 5.428 -0.107 -18.054 1.00 97.81 106 LEU A CA 1
ATOM 814 C C . LEU A 1 106 ? 4.464 0.718 -17.188 1.00 97.81 106 LEU A C 1
ATOM 816 O O . LEU A 1 106 ? 3.616 0.151 -16.494 1.00 97.81 106 LEU A O 1
ATOM 820 N N . GLU A 1 107 ? 4.543 2.050 -17.260 1.00 97.06 107 GLU A N 1
ATOM 821 C CA . GLU A 1 107 ? 3.692 2.917 -16.453 1.00 97.06 107 GLU A CA 1
ATOM 822 C C . GLU A 1 107 ? 2.196 2.702 -16.748 1.00 97.06 107 GLU A C 1
ATOM 824 O O . GLU A 1 107 ? 1.418 2.489 -15.814 1.00 97.06 107 GLU A O 1
ATOM 829 N N . ILE A 1 108 ? 1.790 2.692 -18.022 1.00 97.56 108 ILE A N 1
ATOM 830 C CA . ILE A 1 108 ? 0.382 2.495 -18.395 1.00 97.56 108 ILE A CA 1
ATOM 831 C C . ILE A 1 108 ? -0.088 1.062 -18.118 1.00 97.56 108 ILE A C 1
ATOM 833 O O . ILE A 1 108 ? -1.213 0.863 -17.668 1.00 97.56 108 ILE A O 1
ATOM 837 N N . ARG A 1 109 ? 0.775 0.049 -18.285 1.00 97.94 109 ARG A N 1
ATOM 838 C CA . ARG A 1 109 ? 0.407 -1.349 -17.990 1.00 97.94 109 ARG A CA 1
ATOM 839 C C . ARG A 1 109 ? 0.090 -1.564 -16.512 1.00 97.94 109 ARG A C 1
ATOM 841 O O . ARG A 1 109 ? -0.892 -2.227 -16.186 1.00 97.94 109 ARG A O 1
ATOM 848 N N . THR A 1 110 ? 0.896 -0.985 -15.619 1.00 98.31 110 THR A N 1
ATOM 849 C CA . THR A 1 110 ? 0.618 -1.039 -14.173 1.00 98.31 110 THR A CA 1
ATOM 850 C C . THR A 1 110 ? -0.661 -0.285 -13.818 1.00 98.31 110 THR A C 1
ATOM 852 O O . THR A 1 110 ? -1.434 -0.755 -12.991 1.00 98.31 110 THR A O 1
ATOM 855 N N . GLU A 1 111 ? -0.925 0.846 -14.475 1.00 97.75 111 GLU A N 1
ATOM 856 C CA . GLU A 1 111 ? -2.140 1.637 -14.272 1.00 97.75 111 GLU A CA 1
ATOM 857 C C . GLU A 1 111 ? -3.412 0.879 -14.684 1.00 97.75 111 GLU A C 1
ATOM 859 O O . GLU A 1 111 ? -4.399 0.905 -13.950 1.00 97.75 111 GLU A O 1
ATOM 864 N N . VAL A 1 112 ? -3.381 0.166 -15.813 1.00 98.31 112 VAL A N 1
ATOM 865 C CA . VAL A 1 112 ? -4.488 -0.695 -16.265 1.00 98.31 112 VAL A CA 1
ATOM 866 C C . VAL A 1 112 ? -4.737 -1.822 -15.261 1.00 98.31 112 VAL A C 1
ATOM 868 O O . VAL A 1 112 ? -5.856 -1.974 -14.783 1.00 98.31 112 VAL A O 1
ATOM 871 N N . PHE A 1 113 ? -3.693 -2.540 -14.832 1.00 98.62 113 PHE A N 1
ATOM 872 C CA . PHE A 1 113 ? -3.843 -3.607 -13.835 1.00 98.62 113 PHE A CA 1
ATOM 873 C C . PHE A 1 113 ? -4.411 -3.093 -12.501 1.00 98.62 113 PHE A C 1
ATOM 875 O O . PHE A 1 113 ? -5.257 -3.740 -11.881 1.00 98.62 113 PHE A O 1
ATOM 882 N N . LEU A 1 114 ? -3.969 -1.912 -12.051 1.00 98.62 114 LEU A N 1
ATOM 883 C CA . LEU A 1 114 ? -4.505 -1.276 -10.848 1.00 98.62 114 LEU A CA 1
ATOM 884 C C . LEU A 1 114 ? -6.003 -0.971 -10.991 1.00 98.62 114 LEU A C 1
ATOM 886 O O . LEU A 1 114 ? -6.768 -1.242 -10.065 1.00 98.62 114 LEU A O 1
ATOM 890 N N . LYS A 1 115 ? -6.426 -0.437 -12.142 1.00 98.44 115 LYS A N 1
ATOM 891 C CA . LYS A 1 115 ? -7.829 -0.108 -12.431 1.00 98.44 115 LYS A CA 1
ATOM 892 C C . LYS A 1 115 ? -8.730 -1.329 -12.529 1.00 98.44 115 LYS A C 1
ATOM 894 O O . LYS A 1 115 ? -9.809 -1.305 -11.942 1.00 98.44 115 LYS A O 1
ATOM 899 N N . ASP A 1 116 ? -8.278 -2.366 -13.219 1.00 98.12 116 ASP A N 1
ATOM 900 C CA . ASP A 1 116 ? -9.134 -3.496 -13.575 1.00 98.12 116 ASP A CA 1
ATOM 901 C C . ASP A 1 116 ? -9.164 -4.564 -12.474 1.00 98.12 116 ASP A C 1
ATOM 903 O O . ASP A 1 116 ? -10.207 -5.161 -12.214 1.00 98.12 116 ASP A O 1
ATOM 907 N N . THR A 1 117 ? -8.043 -4.770 -11.773 1.00 98.19 117 THR A N 1
ATOM 908 C CA . THR A 1 117 ? -7.882 -5.889 -10.827 1.00 98.19 117 THR A CA 1
ATOM 909 C C . THR A 1 117 ? -7.797 -5.443 -9.368 1.00 98.19 117 THR A C 1
ATOM 911 O O . THR A 1 117 ? -8.279 -6.142 -8.471 1.00 98.19 117 THR A O 1
ATOM 914 N N . VAL A 1 118 ? -7.156 -4.301 -9.090 1.00 98.44 118 VAL A N 1
ATOM 915 C CA . VAL A 1 118 ? -6.845 -3.893 -7.708 1.00 98.44 118 VAL A CA 1
ATOM 916 C C . VAL A 1 118 ? -7.953 -3.034 -7.115 1.00 98.44 118 VAL A C 1
ATOM 918 O O . VAL A 1 118 ? -8.552 -3.430 -6.118 1.00 98.44 118 VAL A O 1
ATOM 921 N N . PHE A 1 119 ? -8.256 -1.881 -7.713 1.00 98.38 119 PHE A N 1
ATOM 922 C CA . PHE A 1 119 ? -9.231 -0.938 -7.157 1.00 98.38 119 PHE A CA 1
ATOM 923 C C . PHE A 1 119 ? -10.660 -1.480 -7.032 1.00 98.38 119 PHE A C 1
ATOM 925 O O . PHE A 1 119 ? -11.355 -1.002 -6.141 1.00 98.38 119 PHE A O 1
ATOM 932 N N . PRO A 1 120 ? -11.146 -2.434 -7.846 1.00 96.88 120 PRO A N 1
ATOM 933 C CA . PRO A 1 120 ? -12.482 -3.003 -7.653 1.00 96.88 120 PRO A CA 1
ATOM 934 C C . PRO A 1 120 ? -12.586 -3.979 -6.470 1.00 96.88 120 PRO A C 1
ATOM 936 O O . PRO A 1 120 ? -13.693 -4.260 -6.022 1.00 96.88 120 PRO A O 1
ATOM 939 N N . ASN A 1 121 ? -11.466 -4.492 -5.950 1.00 95.62 121 ASN A N 1
ATOM 940 C CA . ASN A 1 121 ? -11.446 -5.534 -4.923 1.00 95.62 121 ASN A CA 1
ATOM 941 C C . ASN A 1 121 ? -10.772 -5.039 -3.630 1.00 95.62 121 ASN A C 1
ATOM 943 O O . ASN A 1 121 ? -9.618 -4.605 -3.637 1.00 95.62 121 ASN A O 1
ATOM 947 N N . ILE A 1 122 ? -11.485 -5.125 -2.500 1.00 96.00 122 ILE A N 1
ATOM 948 C CA . ILE A 1 122 ? -10.994 -4.625 -1.205 1.00 96.00 122 ILE A CA 1
ATOM 949 C C . ILE A 1 122 ? -9.739 -5.379 -0.751 1.00 96.00 122 ILE A C 1
ATOM 951 O O . ILE A 1 122 ? -8.760 -4.746 -0.362 1.00 96.00 122 ILE A O 1
ATOM 955 N N . SER A 1 123 ? -9.737 -6.711 -0.828 1.00 95.50 123 SER A N 1
ATOM 956 C CA . SER A 1 123 ? -8.608 -7.543 -0.388 1.00 95.50 123 SER A CA 1
ATOM 957 C C . SER A 1 123 ? -7.340 -7.262 -1.200 1.00 95.50 123 SER A C 1
ATOM 959 O O . SER A 1 123 ? -6.257 -7.061 -0.639 1.00 95.50 123 SER A O 1
ATOM 961 N N . ASN A 1 124 ? -7.482 -7.140 -2.524 1.00 97.31 124 ASN A N 1
ATOM 962 C CA . ASN A 1 124 ? -6.383 -6.759 -3.409 1.00 97.31 124 ASN A CA 1
ATOM 963 C C . ASN A 1 124 ? -5.877 -5.353 -3.070 1.00 97.31 124 ASN A C 1
ATOM 965 O O . ASN A 1 124 ? -4.671 -5.151 -2.946 1.00 97.31 124 ASN A O 1
ATOM 969 N N . SER A 1 125 ? -6.782 -4.390 -2.865 1.00 98.50 125 SER A N 1
ATOM 970 C CA . SER A 1 125 ? -6.412 -3.019 -2.500 1.00 98.50 125 SER A CA 1
ATOM 971 C C . SER A 1 125 ? -5.652 -2.953 -1.170 1.00 98.50 125 SER A C 1
ATOM 973 O O . SER A 1 125 ? -4.647 -2.251 -1.091 1.00 98.50 125 SER A O 1
ATOM 975 N N . ILE A 1 126 ? -6.068 -3.716 -0.151 1.00 98.12 126 ILE A N 1
ATOM 976 C CA . ILE A 1 126 ? -5.357 -3.815 1.137 1.00 98.12 126 ILE A CA 1
ATOM 977 C C . ILE A 1 126 ? -3.968 -4.430 0.938 1.00 98.12 126 ILE A C 1
ATOM 979 O O . ILE A 1 126 ? -2.981 -3.904 1.450 1.00 98.12 126 ILE A O 1
ATOM 983 N N . SER A 1 127 ? -3.873 -5.504 0.151 1.00 97.44 127 SER A N 1
ATOM 984 C CA . SER A 1 127 ? -2.605 -6.187 -0.124 1.00 97.44 127 SER A CA 1
ATOM 985 C C . SER A 1 127 ? -1.598 -5.270 -0.824 1.00 97.44 127 SER A C 1
ATOM 987 O O . SER A 1 127 ? -0.431 -5.221 -0.439 1.00 97.44 127 SER A O 1
ATOM 989 N N . VAL A 1 128 ? -2.044 -4.500 -1.822 1.00 98.50 128 VAL A N 1
ATOM 990 C CA . VAL A 1 128 ? -1.197 -3.519 -2.519 1.00 98.50 128 VAL A CA 1
ATOM 991 C C . VAL A 1 128 ? -0.852 -2.343 -1.600 1.00 98.50 128 VAL A C 1
ATOM 993 O O . VAL A 1 128 ? 0.295 -1.902 -1.593 1.00 98.50 128 VAL A O 1
ATOM 996 N N . LEU A 1 129 ? -1.798 -1.868 -0.782 1.00 98.56 129 LEU A N 1
ATOM 997 C CA . LEU A 1 129 ? -1.565 -0.787 0.181 1.00 98.56 129 LEU A CA 1
ATOM 998 C C . LEU A 1 129 ? -0.496 -1.166 1.210 1.00 98.56 129 LEU A C 1
ATOM 1000 O O . LEU A 1 129 ? 0.391 -0.362 1.479 1.00 98.56 129 LEU A O 1
ATOM 1004 N N . HIS A 1 130 ? -0.512 -2.402 1.707 1.00 97.88 130 HIS A N 1
ATOM 1005 C CA . HIS A 1 130 ? 0.530 -2.910 2.597 1.00 97.88 130 HIS A CA 1
ATOM 1006 C C . HIS A 1 130 ? 1.922 -2.875 1.939 1.00 97.88 130 HIS A C 1
ATOM 1008 O O . HIS A 1 130 ? 2.907 -2.481 2.560 1.00 97.88 130 HIS A O 1
ATOM 1014 N N . ARG A 1 131 ? 2.024 -3.202 0.642 1.00 97.06 131 ARG A N 1
ATOM 1015 C CA . ARG A 1 131 ? 3.296 -3.099 -0.104 1.00 97.06 131 ARG A CA 1
ATOM 1016 C C . ARG A 1 131 ? 3.769 -1.657 -0.291 1.00 97.06 131 ARG A C 1
ATOM 1018 O O . ARG A 1 131 ? 4.972 -1.430 -0.408 1.00 97.06 131 ARG A O 1
ATOM 1025 N N . CYS A 1 132 ? 2.866 -0.678 -0.298 1.00 98.00 132 CYS A N 1
ATOM 1026 C CA . CYS A 1 132 ? 3.236 0.733 -0.407 1.00 98.00 132 CYS A CA 1
ATOM 1027 C C . CYS A 1 132 ? 4.022 1.248 0.806 1.00 98.00 132 CYS A C 1
ATOM 1029 O O . CYS A 1 132 ? 4.753 2.225 0.646 1.00 98.00 132 CYS A O 1
ATOM 1031 N N . GLU A 1 133 ? 3.923 0.599 1.973 1.00 96.00 133 GLU A N 1
ATOM 1032 C CA . GLU A 1 133 ? 4.638 0.996 3.194 1.00 96.00 133 GLU A CA 1
ATOM 1033 C C . GLU A 1 133 ? 6.159 0.990 2.995 1.00 96.00 133 GLU A C 1
ATOM 1035 O O . GLU A 1 133 ? 6.857 1.893 3.447 1.00 96.00 133 GLU A O 1
ATOM 1040 N N . THR A 1 134 ? 6.681 0.020 2.236 1.00 95.00 134 THR A N 1
ATOM 1041 C CA . THR A 1 134 ? 8.118 -0.096 1.934 1.00 95.00 134 THR A CA 1
ATOM 1042 C C . THR A 1 134 ? 8.574 0.781 0.762 1.00 95.00 134 THR A C 1
ATOM 1044 O O . THR A 1 134 ? 9.742 0.742 0.376 1.00 95.00 134 THR A O 1
ATOM 1047 N N . LEU A 1 135 ? 7.651 1.526 0.146 1.00 96.06 135 LEU A N 1
ATOM 1048 C CA . LEU A 1 135 ? 7.870 2.320 -1.070 1.00 96.06 135 LEU A CA 1
ATOM 1049 C C . LEU A 1 135 ? 7.715 3.831 -0.835 1.00 96.06 135 LEU A C 1
ATOM 1051 O O . LEU A 1 135 ? 7.791 4.611 -1.786 1.00 96.06 135 LEU A O 1
ATOM 1055 N N . LEU A 1 136 ? 7.497 4.249 0.414 1.00 95.06 136 LEU A N 1
ATOM 1056 C CA . LEU A 1 136 ? 7.454 5.659 0.788 1.00 95.06 136 LEU A CA 1
ATOM 1057 C C . LEU A 1 136 ? 8.831 6.327 0.579 1.00 95.06 136 LEU A C 1
ATOM 1059 O O . LEU A 1 136 ? 9.860 5.680 0.795 1.00 95.06 136 LEU A O 1
ATOM 1063 N N . PRO A 1 137 ? 8.877 7.611 0.166 1.00 95.12 137 PRO A N 1
ATOM 1064 C CA . PRO A 1 137 ? 7.740 8.508 -0.091 1.00 95.12 137 PRO A CA 1
ATOM 1065 C C . PRO A 1 137 ? 7.132 8.375 -1.501 1.00 95.12 137 PRO A C 1
ATOM 1067 O O . PRO A 1 137 ? 6.063 8.919 -1.762 1.00 95.12 137 PRO A O 1
ATOM 1070 N N . VAL A 1 138 ? 7.767 7.630 -2.412 1.00 95.81 138 VAL A N 1
ATOM 1071 C CA . VAL A 1 138 ? 7.393 7.614 -3.838 1.00 95.81 138 VAL A CA 1
ATOM 1072 C C . VAL A 1 138 ? 5.962 7.120 -4.063 1.00 95.81 138 VAL A C 1
ATOM 1074 O O . VAL A 1 138 ? 5.253 7.657 -4.909 1.00 95.81 138 VAL A O 1
ATOM 1077 N N . SER A 1 139 ? 5.497 6.131 -3.293 1.00 96.81 139 SER A N 1
ATOM 1078 C CA . SER A 1 139 ? 4.116 5.631 -3.391 1.00 96.81 139 SER A CA 1
ATOM 1079 C C . SER A 1 139 ? 3.048 6.702 -3.093 1.00 96.81 139 SER A C 1
ATOM 1081 O O . SER A 1 139 ? 1.940 6.622 -3.633 1.00 96.81 139 SER A O 1
ATOM 1083 N N . GLU A 1 140 ? 3.376 7.726 -2.299 1.00 96.44 140 GLU A N 1
ATOM 1084 C CA . GLU A 1 140 ? 2.525 8.903 -2.065 1.00 96.44 140 GLU A CA 1
ATOM 1085 C C . GLU A 1 140 ? 2.636 9.923 -3.194 1.00 96.44 140 GLU A C 1
ATOM 1087 O O . GLU A 1 140 ? 1.620 10.412 -3.682 1.00 96.44 140 GLU A O 1
ATOM 1092 N N . GLU A 1 141 ? 3.850 10.201 -3.673 1.00 95.38 141 GLU A N 1
ATOM 1093 C CA . GLU A 1 141 ? 4.089 11.150 -4.771 1.00 95.38 141 GLU A CA 1
ATOM 1094 C C . GLU A 1 141 ? 3.361 10.740 -6.059 1.00 95.38 141 GLU A C 1
ATOM 1096 O O . GLU A 1 141 ? 2.843 11.581 -6.794 1.00 95.38 141 GLU A O 1
ATOM 1101 N N . VAL A 1 142 ? 3.259 9.431 -6.318 1.00 95.00 142 VAL A N 1
ATOM 1102 C CA . VAL A 1 142 ? 2.490 8.892 -7.453 1.00 95.00 142 VAL A CA 1
ATOM 1103 C C . VAL A 1 142 ? 0.991 8.758 -7.168 1.00 95.00 142 VAL A C 1
ATOM 1105 O O . VAL A 1 142 ? 0.251 8.215 -7.994 1.00 95.00 142 VAL A O 1
ATOM 1108 N N . ASN A 1 143 ? 0.537 9.236 -6.007 1.00 97.00 143 ASN A N 1
ATOM 1109 C CA . ASN A 1 143 ? -0.841 9.209 -5.528 1.00 97.00 143 ASN A CA 1
ATOM 1110 C C . ASN A 1 143 ? -1.437 7.788 -5.427 1.00 97.00 143 ASN A C 1
ATOM 1112 O O . ASN A 1 143 ? -2.652 7.607 -5.509 1.00 97.00 143 ASN A O 1
ATOM 1116 N N . LEU A 1 144 ? -0.606 6.748 -5.278 1.00 98.19 144 LEU A N 1
ATOM 1117 C CA . LEU A 1 144 ? -1.081 5.361 -5.228 1.00 98.19 144 LEU A CA 1
ATO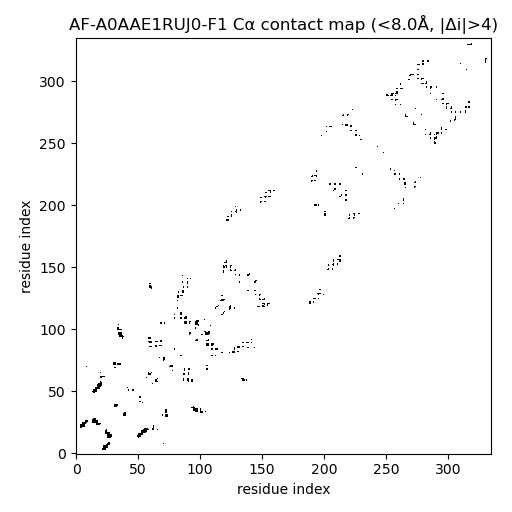M 1118 C C . LEU A 1 144 ? -1.765 5.061 -3.889 1.00 98.19 144 LEU A C 1
ATOM 1120 O O . LEU A 1 144 ? -2.844 4.469 -3.874 1.00 98.19 144 LEU A O 1
ATOM 1124 N N . VAL A 1 145 ? -1.181 5.516 -2.778 1.00 98.44 145 VAL A N 1
ATOM 1125 C CA . VAL A 1 145 ? -1.708 5.288 -1.420 1.00 98.44 145 VAL A CA 1
ATOM 1126 C C . VAL A 1 145 ? -3.119 5.862 -1.264 1.00 98.44 145 VAL A C 1
ATOM 1128 O O . VAL A 1 145 ? -4.052 5.132 -0.930 1.00 98.44 145 VAL A O 1
ATOM 1131 N N . SER A 1 146 ? -3.314 7.143 -1.586 1.00 98.19 146 SER A N 1
ATOM 1132 C CA . SER A 1 146 ? -4.630 7.798 -1.514 1.00 98.19 146 SER A CA 1
ATOM 1133 C C . SER A 1 146 ? -5.678 7.116 -2.403 1.00 98.19 146 SER A C 1
ATOM 1135 O O . SER A 1 146 ? -6.823 6.918 -1.990 1.00 98.19 146 SER A O 1
ATOM 1137 N N . ARG A 1 147 ? -5.302 6.688 -3.615 1.00 98.50 147 ARG A N 1
ATOM 1138 C CA . ARG A 1 147 ? -6.209 5.966 -4.522 1.00 98.50 147 ARG A CA 1
ATOM 1139 C C . ARG A 1 147 ? -6.632 4.609 -3.961 1.00 98.50 147 ARG A C 1
ATOM 1141 O O . ARG A 1 147 ? -7.813 4.282 -4.045 1.00 98.50 147 ARG A O 1
ATOM 1148 N N . LEU A 1 148 ? -5.713 3.860 -3.350 1.00 98.75 148 LEU A N 1
ATOM 1149 C CA . LEU A 1 148 ? -6.016 2.584 -2.691 1.00 98.75 148 LEU A CA 1
ATOM 1150 C C . LEU A 1 148 ? -6.935 2.777 -1.480 1.00 98.75 148 LEU A C 1
ATOM 1152 O O . LEU A 1 148 ? -7.928 2.065 -1.353 1.00 98.75 148 LEU A O 1
ATOM 1156 N N . ILE A 1 149 ? -6.668 3.777 -0.635 1.00 98.62 149 ILE A N 1
ATOM 1157 C CA . ILE A 1 149 ? -7.524 4.117 0.514 1.00 98.62 149 ILE A CA 1
ATOM 1158 C C . ILE A 1 149 ? -8.945 4.462 0.048 1.00 98.62 149 ILE A C 1
ATOM 1160 O O . ILE A 1 149 ? -9.926 3.948 0.586 1.00 98.62 149 ILE A O 1
ATOM 1164 N N . ASN A 1 150 ? -9.066 5.288 -0.993 1.00 98.25 150 ASN A N 1
ATOM 1165 C CA . ASN A 1 150 ? -10.358 5.648 -1.570 1.00 98.25 150 ASN A CA 1
ATOM 1166 C C . ASN A 1 150 ? -11.075 4.443 -2.193 1.00 98.25 150 ASN A C 1
ATOM 1168 O O . ASN A 1 150 ? -12.292 4.321 -2.049 1.00 98.25 150 ASN A O 1
ATOM 1172 N N . ALA A 1 151 ? -10.348 3.546 -2.864 1.00 98.31 151 ALA A N 1
ATOM 1173 C CA . ALA A 1 151 ? -10.902 2.311 -3.410 1.00 98.31 151 ALA A CA 1
ATOM 1174 C C . ALA A 1 151 ? -11.472 1.414 -2.300 1.00 98.31 151 ALA A C 1
ATOM 1176 O O . ALA A 1 151 ? -12.634 1.016 -2.382 1.00 98.31 151 ALA A O 1
ATOM 1177 N N . ILE A 1 152 ? -10.710 1.187 -1.222 1.00 98.12 152 ILE A N 1
ATOM 1178 C CA . ILE A 1 152 ? -11.168 0.440 -0.039 1.00 98.12 152 ILE A CA 1
ATOM 1179 C C . ILE A 1 152 ? -12.441 1.077 0.522 1.00 98.12 152 ILE A C 1
ATOM 1181 O O . ILE A 1 152 ? -13.447 0.393 0.695 1.00 98.12 152 ILE A O 1
ATOM 1185 N N . ALA A 1 153 ? -12.434 2.394 0.744 1.00 97.38 153 ALA A N 1
ATOM 1186 C CA . ALA A 1 153 ? -13.563 3.090 1.348 1.00 97.38 153 ALA A CA 1
ATOM 1187 C C . ALA A 1 153 ? -14.833 3.058 0.481 1.00 97.38 153 ALA A C 1
ATOM 1189 O O . ALA A 1 153 ? -15.933 2.830 0.989 1.00 97.38 153 ALA A O 1
ATOM 1190 N N . ASN A 1 154 ? -14.691 3.240 -0.834 1.00 96.19 154 ASN A N 1
ATOM 1191 C CA . ASN A 1 154 ? -15.812 3.177 -1.766 1.00 96.19 154 ASN A CA 1
ATOM 1192 C C . ASN A 1 154 ? -16.401 1.765 -1.847 1.00 96.19 154 ASN A C 1
ATOM 1194 O O . ASN A 1 154 ? -17.620 1.617 -1.816 1.00 96.19 154 ASN A O 1
ATOM 1198 N N . ASN A 1 155 ? -15.563 0.732 -1.944 1.00 94.94 155 ASN A N 1
ATOM 1199 C CA . ASN A 1 155 ? -16.052 -0.640 -2.067 1.00 94.94 155 ASN A CA 1
ATOM 1200 C C . ASN A 1 155 ? -16.632 -1.167 -0.753 1.00 94.94 155 ASN A C 1
ATOM 1202 O O . ASN A 1 155 ? -17.675 -1.808 -0.789 1.00 94.94 155 ASN A O 1
ATOM 1206 N N . ALA A 1 156 ? -16.057 -0.812 0.400 1.00 93.38 156 ALA A N 1
ATOM 1207 C CA . ALA A 1 156 ? -16.632 -1.133 1.707 1.00 93.38 156 ALA A CA 1
ATOM 1208 C C . ALA A 1 156 ? -18.054 -0.564 1.861 1.00 93.38 156 ALA A C 1
ATOM 1210 O O . ALA A 1 156 ? -18.963 -1.242 2.341 1.00 93.38 156 ALA A O 1
ATOM 1211 N N . CYS A 1 157 ? -18.268 0.677 1.410 1.00 90.00 157 CYS A N 1
ATOM 1212 C CA . CYS A 1 157 ? -19.590 1.296 1.420 1.00 90.00 157 CYS A CA 1
ATOM 1213 C C . CYS A 1 157 ? -20.545 0.626 0.413 1.00 90.00 157 CYS A C 1
ATOM 1215 O O . CYS A 1 157 ? -21.694 0.347 0.753 1.00 90.00 157 CYS A O 1
ATOM 1217 N N . LYS A 1 158 ? -20.073 0.280 -0.795 1.00 90.44 158 LYS A N 1
ATOM 1218 C CA . LYS A 1 158 ? -20.866 -0.484 -1.776 1.00 90.44 158 LYS A CA 1
ATOM 1219 C C . LYS A 1 158 ? -21.308 -1.844 -1.230 1.00 90.44 158 LYS A C 1
ATOM 1221 O O . LYS A 1 158 ? -22.491 -2.150 -1.298 1.00 90.44 158 LYS A O 1
ATOM 1226 N N . GLU A 1 159 ? -20.403 -2.631 -0.647 1.00 89.06 159 GLU A N 1
ATOM 1227 C CA . GLU A 1 159 ? -20.728 -3.933 -0.041 1.00 89.06 159 GLU A CA 1
ATOM 1228 C C . GLU A 1 159 ? -21.770 -3.804 1.082 1.00 89.06 159 GLU A C 1
ATOM 1230 O O . GLU A 1 159 ? -22.700 -4.611 1.184 1.00 89.06 159 GLU A O 1
ATOM 1235 N N . GLN A 1 160 ? -21.669 -2.754 1.902 1.00 88.31 160 GLN A N 1
ATOM 1236 C CA . GLN A 1 160 ? -22.669 -2.453 2.927 1.00 88.31 160 GLN A CA 1
ATOM 1237 C C . GLN A 1 160 ? -24.053 -2.167 2.324 1.00 88.31 160 GLN A C 1
ATOM 1239 O O . GLN A 1 160 ? -25.064 -2.594 2.881 1.00 88.31 160 GLN A O 1
ATOM 1244 N N . LEU A 1 161 ? -24.119 -1.430 1.214 1.00 84.50 161 LEU A N 1
ATOM 1245 C CA . LEU A 1 161 ? -25.386 -1.118 0.551 1.00 84.50 161 LEU A CA 1
ATOM 1246 C C . LEU A 1 161 ? -25.994 -2.365 -0.093 1.00 84.50 161 LEU A C 1
ATOM 1248 O O . LEU A 1 161 ? -27.166 -2.650 0.139 1.00 84.50 161 LEU A O 1
ATOM 1252 N N . THR A 1 162 ? -25.195 -3.152 -0.814 1.00 83.81 162 THR A N 1
ATOM 1253 C CA . THR A 1 162 ? -25.646 -4.403 -1.441 1.00 83.81 162 THR A CA 1
ATOM 1254 C C . THR A 1 162 ? -26.176 -5.395 -0.403 1.00 83.81 162 THR A C 1
ATOM 1256 O O . THR A 1 162 ? -27.260 -5.947 -0.575 1.00 83.81 162 THR A O 1
ATOM 1259 N N . SER A 1 163 ? -25.468 -5.571 0.720 1.00 78.81 163 SER A N 1
ATOM 1260 C CA . SER A 1 163 ? -25.924 -6.437 1.822 1.00 78.81 163 SER A CA 1
ATOM 1261 C C . SER A 1 163 ? -27.135 -5.883 2.583 1.00 78.81 163 SER A C 1
ATOM 1263 O O . SER A 1 163 ? -27.874 -6.642 3.207 1.00 78.81 163 SER A O 1
ATOM 1265 N N . GLY A 1 164 ? -27.350 -4.565 2.563 1.00 72.19 164 GLY A N 1
ATOM 1266 C CA . GLY A 1 164 ? -28.559 -3.939 3.094 1.00 72.19 164 GLY A CA 1
ATOM 1267 C C . GLY A 1 164 ? -29.782 -4.181 2.207 1.00 72.19 164 GLY A C 1
ATOM 1268 O O . GLY A 1 164 ? -30.858 -4.462 2.729 1.00 72.19 164 GLY A O 1
ATOM 1269 N N . LEU A 1 165 ? -29.610 -4.104 0.885 1.00 72.19 165 LEU A N 1
ATOM 1270 C CA . LEU A 1 165 ? -30.680 -4.305 -0.096 1.00 72.19 165 LEU A CA 1
ATOM 1271 C C . LEU A 1 165 ? -31.150 -5.760 -0.156 1.00 72.19 165 LEU A C 1
ATOM 1273 O O . LEU A 1 165 ? -32.353 -5.999 -0.129 1.00 72.19 165 LEU A O 1
ATOM 1277 N N . SER A 1 166 ? -30.236 -6.734 -0.126 1.00 68.81 166 SER A N 1
ATOM 1278 C CA . SER A 1 166 ? -30.626 -8.153 -0.105 1.00 68.81 166 SER A CA 1
ATOM 1279 C C . SER A 1 166 ? -31.466 -8.508 1.128 1.00 68.81 166 SER A C 1
ATOM 1281 O O . SER A 1 166 ? -32.433 -9.258 1.037 1.00 68.81 166 SER A O 1
ATOM 1283 N N . LYS A 1 167 ? -31.174 -7.899 2.287 1.00 67.50 167 LYS A N 1
ATOM 1284 C CA . LYS A 1 167 ? -31.992 -8.051 3.504 1.00 67.50 167 LYS A CA 1
ATOM 1285 C C . LYS A 1 167 ? -33.400 -7.463 3.362 1.00 67.50 167 LYS A C 1
ATOM 1287 O O . LYS A 1 167 ? -34.300 -7.928 4.051 1.00 67.50 167 LYS A O 1
ATOM 1292 N N . LEU A 1 168 ? -33.591 -6.467 2.495 1.00 63.44 168 LEU A N 1
ATOM 1293 C CA . LEU A 1 168 ? -34.898 -5.868 2.208 1.00 63.44 168 LEU A CA 1
ATOM 1294 C C . LEU A 1 168 ? -35.691 -6.681 1.173 1.00 63.44 168 LEU A C 1
ATOM 1296 O O . LEU A 1 168 ? -36.907 -6.789 1.299 1.00 63.44 168 LEU A O 1
ATOM 1300 N N . GLU A 1 169 ? -35.034 -7.303 0.195 1.00 57.94 169 GLU A N 1
ATOM 1301 C CA . GLU A 1 169 ? -35.695 -8.159 -0.806 1.00 57.94 169 GLU A CA 1
ATOM 1302 C C . GLU A 1 169 ? -36.265 -9.453 -0.196 1.00 57.94 169 GLU A C 1
ATOM 1304 O O . GLU A 1 169 ? -37.285 -9.964 -0.656 1.00 57.94 169 GLU A O 1
ATOM 1309 N N . HIS A 1 170 ? -35.690 -9.932 0.911 1.00 53.50 170 HIS A N 1
ATOM 1310 C CA . HIS A 1 170 ? -36.210 -11.067 1.685 1.00 53.50 170 HIS A CA 1
ATOM 1311 C C . HIS A 1 170 ? -37.339 -10.704 2.676 1.00 53.50 170 HIS A C 1
ATOM 1313 O O . HIS A 1 170 ? -37.731 -11.538 3.489 1.00 53.50 170 HIS A O 1
ATOM 1319 N N . SER A 1 171 ? -37.906 -9.491 2.606 1.00 49.53 171 SER A N 1
ATOM 1320 C CA . SER A 1 171 ? -39.011 -9.042 3.481 1.00 49.53 171 SER A CA 1
ATOM 1321 C C . SER A 1 171 ? -40.406 -9.542 3.067 1.00 49.53 171 SER A C 1
ATOM 1323 O O . SER A 1 171 ? -41.405 -9.063 3.604 1.00 49.53 171 SER A O 1
ATOM 1325 N N . PHE A 1 172 ? -40.513 -10.481 2.123 1.00 46.75 172 PHE A N 1
ATOM 1326 C CA . PHE A 1 172 ? -41.768 -11.181 1.824 1.00 46.75 172 PHE A CA 1
ATOM 1327 C C . PHE A 1 172 ? -41.796 -12.517 2.595 1.00 46.75 172 PHE A C 1
ATOM 1329 O O . PHE A 1 172 ? -40.817 -13.260 2.525 1.00 46.75 172 PHE A O 1
ATOM 1336 N N . PRO A 1 173 ? -42.861 -12.850 3.357 1.00 50.75 173 PRO A N 1
ATOM 1337 C CA . PRO A 1 173 ? -42.813 -13.977 4.289 1.00 50.75 173 PRO A CA 1
ATOM 1338 C C . PRO A 1 173 ? -42.796 -15.318 3.536 1.00 50.75 173 PRO A C 1
ATOM 1340 O O . PRO A 1 173 ? -43.546 -15.480 2.572 1.00 50.75 173 PRO A O 1
ATOM 1343 N N . PRO A 1 174 ? -42.030 -16.320 4.020 1.00 44.06 174 PRO A N 1
ATOM 1344 C CA . PRO A 1 174 ? -42.613 -17.152 5.071 1.00 44.06 174 PRO A CA 1
ATOM 1345 C C . PRO A 1 174 ? -41.674 -17.593 6.217 1.00 44.06 174 PRO A C 1
ATOM 1347 O O . PRO A 1 174 ? -40.532 -17.985 6.017 1.00 44.06 174 PRO A O 1
ATOM 1350 N N . LYS A 1 175 ? -42.310 -17.669 7.397 1.00 37.97 175 LYS A N 1
ATOM 1351 C CA . LYS A 1 175 ? -42.005 -18.404 8.645 1.00 37.97 175 LYS A CA 1
ATOM 1352 C C . LYS A 1 175 ? -40.833 -17.949 9.540 1.00 37.97 175 LYS A C 1
ATOM 1354 O O . LYS A 1 175 ? -39.751 -17.634 9.059 1.00 37.97 175 LYS A O 1
ATOM 1359 N N . PRO A 1 176 ? -41.042 -17.963 10.878 1.00 42.94 176 PRO A N 1
ATOM 1360 C CA . PRO A 1 176 ? -40.042 -17.551 11.846 1.00 42.94 176 PRO A CA 1
ATOM 1361 C C . PRO A 1 176 ? -39.037 -18.686 12.032 1.00 42.94 176 PRO A C 1
ATOM 1363 O O . PRO A 1 176 ? -39.335 -19.702 12.655 1.00 42.94 176 PRO A O 1
ATOM 1366 N N . VAL A 1 177 ? -37.838 -18.508 11.495 1.00 37.31 177 VAL A N 1
ATOM 1367 C CA . VAL A 1 177 ? -36.675 -19.274 11.931 1.00 37.31 177 VAL A CA 1
ATOM 1368 C C . VAL A 1 177 ? -35.894 -18.358 12.860 1.00 37.31 177 VAL A C 1
ATOM 1370 O O . VAL A 1 177 ? -35.378 -17.323 12.440 1.00 37.31 177 VAL A O 1
ATOM 1373 N N . GLN A 1 178 ? -35.850 -18.715 14.145 1.00 46.06 178 GLN A N 1
ATOM 1374 C CA . GLN A 1 178 ? -34.791 -18.252 15.035 1.00 46.06 178 GLN A CA 1
ATOM 1375 C C . GLN A 1 178 ? -33.464 -18.635 14.380 1.00 46.06 178 GLN A C 1
ATOM 1377 O O . GLN A 1 178 ? -33.142 -19.816 14.308 1.00 46.06 178 GLN A O 1
ATOM 1382 N N . CYS A 1 179 ? -32.715 -17.655 13.888 1.00 30.36 179 CYS A N 1
ATOM 1383 C CA . CYS A 1 179 ? -31.336 -17.869 13.478 1.00 30.36 179 CYS A CA 1
ATOM 1384 C C . CYS A 1 179 ? -30.465 -16.872 14.234 1.00 30.36 179 CYS A C 1
ATOM 1386 O O . CYS A 1 179 ? -30.267 -15.725 13.834 1.00 30.36 179 CYS A O 1
ATOM 1388 N N . LEU A 1 180 ? -30.039 -17.347 15.401 1.00 41.38 180 LEU A N 1
ATOM 1389 C CA . LEU A 1 180 ? -28.813 -16.954 16.071 1.00 41.38 180 LEU A CA 1
ATOM 1390 C C . LEU A 1 180 ? -27.682 -16.928 15.025 1.00 41.38 180 LEU A C 1
ATOM 1392 O O . LEU A 1 180 ? -27.591 -17.842 14.210 1.00 41.38 180 LEU A O 1
ATOM 1396 N N . ASP A 1 181 ? -26.890 -15.860 15.045 1.00 35.47 181 ASP A N 1
ATOM 1397 C CA . ASP A 1 181 ? -25.645 -15.682 14.297 1.00 35.47 181 ASP A CA 1
ATOM 1398 C C . ASP A 1 181 ? -25.724 -15.898 12.778 1.00 35.47 181 ASP A C 1
ATOM 1400 O O . ASP A 1 181 ? -25.497 -16.985 12.250 1.00 35.47 181 ASP A O 1
ATOM 1404 N N . SER A 1 182 ? -25.911 -14.805 12.025 1.00 36.25 182 SER A N 1
ATOM 1405 C CA . SER A 1 182 ? -25.365 -14.783 10.667 1.00 36.25 182 SER A CA 1
ATOM 1406 C C . SER A 1 182 ? -23.845 -14.842 10.810 1.00 36.25 182 SER A C 1
ATOM 1408 O O . SER A 1 182 ? -23.210 -13.812 11.065 1.00 36.25 182 SER A O 1
ATOM 1410 N N . GLU A 1 183 ? -23.288 -16.048 10.716 1.00 38.41 183 GLU A N 1
ATOM 1411 C CA . GLU A 1 183 ? -21.864 -16.301 10.564 1.00 38.41 183 GLU A CA 1
ATOM 1412 C C . GLU A 1 183 ? -21.296 -15.243 9.622 1.00 38.41 183 GLU A C 1
ATOM 1414 O O . GLU A 1 183 ? -21.630 -15.174 8.435 1.00 38.41 183 GLU A O 1
ATOM 1419 N N . THR A 1 184 ? -20.490 -14.329 10.166 1.00 48.09 184 THR A N 1
ATOM 1420 C CA . THR A 1 184 ? -19.712 -13.454 9.295 1.00 48.09 184 THR A CA 1
ATOM 1421 C C . THR A 1 184 ? -18.909 -14.359 8.372 1.00 48.09 184 THR A C 1
ATOM 1423 O O . THR A 1 184 ? -18.286 -15.285 8.898 1.00 48.09 184 THR A O 1
ATOM 1426 N N . PRO A 1 185 ? -18.870 -14.100 7.051 1.00 47.19 185 PRO A N 1
ATOM 1427 C CA . PRO A 1 185 ? -18.040 -14.885 6.156 1.00 47.19 185 PRO A CA 1
ATOM 1428 C C . PRO A 1 185 ? -16.642 -14.974 6.760 1.00 47.19 185 PRO A C 1
ATOM 1430 O O . PRO A 1 185 ? -16.098 -13.955 7.207 1.00 47.19 185 PRO A O 1
ATOM 1433 N N . SER A 1 186 ? -16.086 -16.186 6.807 1.00 47.50 186 SER A N 1
ATOM 1434 C CA . SER A 1 186 ? -14.732 -16.452 7.310 1.00 47.50 186 SER A CA 1
ATOM 1435 C C . SER A 1 186 ? -13.699 -15.448 6.750 1.00 47.50 186 SER A C 1
ATOM 1437 O O . SER A 1 186 ? -12.768 -15.069 7.466 1.00 47.50 186 SER A O 1
ATOM 1439 N N . ASP A 1 187 ? -13.980 -14.901 5.558 1.00 59.44 187 ASP A N 1
ATOM 1440 C CA . ASP A 1 187 ? -13.164 -13.983 4.757 1.00 59.44 187 ASP A CA 1
ATOM 1441 C C . ASP A 1 187 ? -13.609 -12.498 4.764 1.00 59.44 187 ASP A C 1
ATOM 1443 O O . ASP A 1 187 ? -13.389 -11.769 3.796 1.00 59.44 187 ASP A O 1
ATOM 1447 N N . TRP A 1 188 ? -14.244 -11.992 5.830 1.00 80.25 188 TRP A N 1
ATOM 1448 C CA . TRP A 1 188 ? -14.543 -10.550 5.927 1.00 80.25 188 TRP A CA 1
ATOM 1449 C C . TRP A 1 188 ? -13.263 -9.682 5.875 1.00 80.25 188 TRP A C 1
ATOM 1451 O O . TRP A 1 188 ? -12.371 -9.806 6.722 1.00 80.25 188 TRP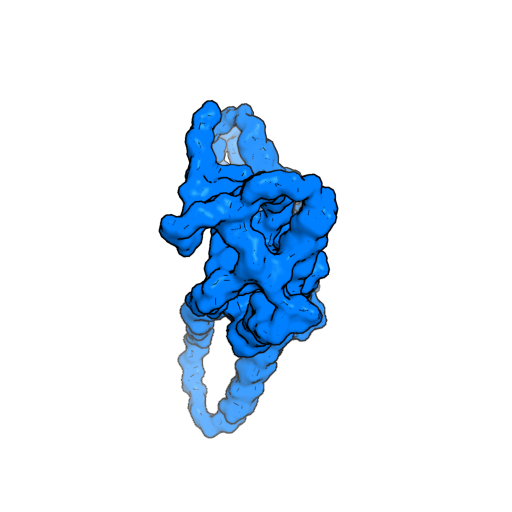 A O 1
ATOM 1461 N N . TRP A 1 189 ? -13.216 -8.727 4.936 1.00 87.50 189 TRP A N 1
ATOM 1462 C CA . TRP A 1 189 ? -12.038 -7.898 4.621 1.00 87.50 189 TRP A CA 1
ATOM 1463 C C . TRP A 1 189 ? -11.489 -7.073 5.791 1.00 87.50 189 TRP A C 1
ATOM 1465 O O . TRP A 1 189 ? -10.312 -6.711 5.797 1.00 87.50 189 TRP A O 1
ATOM 1475 N N . GLY A 1 190 ? -12.307 -6.774 6.804 1.00 85.75 190 GLY A N 1
ATOM 1476 C CA . GLY A 1 190 ? -11.862 -6.004 7.966 1.00 85.75 190 GLY A CA 1
ATOM 1477 C C . GLY A 1 190 ? -10.798 -6.718 8.800 1.00 85.75 190 GLY A C 1
ATOM 1478 O O . GLY A 1 190 ? -10.032 -6.041 9.483 1.00 85.75 190 GLY A O 1
ATOM 1479 N N . LYS A 1 191 ? -10.693 -8.055 8.714 1.00 88.19 191 LYS A N 1
ATOM 1480 C CA . LYS A 1 191 ? -9.581 -8.794 9.331 1.00 88.19 191 LYS A CA 1
ATOM 1481 C C . LYS A 1 191 ? -8.250 -8.485 8.642 1.00 88.19 191 LYS A C 1
ATOM 1483 O O . LYS A 1 191 ? -7.244 -8.292 9.319 1.00 88.19 191 LYS A O 1
ATOM 1488 N N . SER A 1 192 ? -8.268 -8.357 7.315 1.00 91.50 192 SER A N 1
ATOM 1489 C CA . SER A 1 192 ? -7.083 -8.107 6.488 1.00 91.50 192 SER A CA 1
ATOM 1490 C C . SER A 1 192 ? -6.430 -6.751 6.762 1.00 91.50 192 SER A C 1
ATOM 1492 O O . SER A 1 192 ? -5.243 -6.592 6.506 1.00 91.50 192 SER A O 1
ATOM 1494 N N . LEU A 1 193 ? -7.158 -5.781 7.329 1.00 94.94 193 LEU A N 1
ATOM 1495 C CA . LEU A 1 193 ? -6.590 -4.484 7.716 1.00 94.94 193 LEU A CA 1
ATOM 1496 C C . LEU A 1 193 ? -5.557 -4.569 8.847 1.00 94.94 193 LEU A C 1
ATOM 1498 O O . LEU A 1 193 ? -4.772 -3.638 9.002 1.00 94.94 193 LEU A O 1
ATOM 1502 N N . ALA A 1 194 ? -5.526 -5.664 9.613 1.00 92.56 194 ALA A N 1
ATOM 1503 C CA . ALA A 1 194 ? -4.542 -5.866 10.678 1.00 92.56 194 ALA A CA 1
ATOM 1504 C C . ALA A 1 194 ? -3.091 -5.964 10.173 1.00 92.56 194 ALA A C 1
ATOM 1506 O O . ALA A 1 194 ? -2.169 -5.817 10.967 1.00 92.56 194 ALA A O 1
ATOM 1507 N N . VAL A 1 195 ? -2.883 -6.200 8.870 1.00 94.00 195 VAL A N 1
ATOM 1508 C CA . VAL A 1 195 ? -1.543 -6.244 8.262 1.00 94.00 195 VAL A CA 1
ATOM 1509 C C . VAL A 1 195 ? -0.925 -4.852 8.079 1.00 94.00 195 VAL A C 1
ATOM 1511 O O . VAL A 1 195 ? 0.287 -4.735 7.919 1.00 94.00 195 VAL A O 1
ATOM 1514 N N . LEU A 1 196 ? -1.753 -3.803 8.063 1.00 96.56 196 LEU A N 1
ATOM 1515 C CA . LEU A 1 196 ? -1.305 -2.438 7.812 1.00 96.56 196 LEU A CA 1
ATOM 1516 C C . LEU A 1 196 ? -0.619 -1.853 9.045 1.00 96.56 196 LEU A C 1
ATOM 1518 O O . LEU A 1 196 ? -1.001 -2.138 10.180 1.00 96.56 196 LEU A O 1
ATOM 1522 N N . ASN A 1 197 ? 0.346 -0.965 8.827 1.00 95.19 197 ASN A N 1
ATOM 1523 C CA . ASN A 1 197 ? 0.851 -0.126 9.906 1.00 95.19 197 ASN A CA 1
ATOM 1524 C C . ASN A 1 197 ? -0.218 0.862 10.420 1.00 95.19 197 ASN A C 1
ATOM 1526 O O . ASN A 1 197 ? -1.253 1.099 9.789 1.00 95.19 197 ASN A O 1
ATOM 1530 N N . LEU A 1 198 ? 0.060 1.475 11.575 1.00 95.25 198 LEU A N 1
ATOM 1531 C CA . LEU A 1 198 ? -0.895 2.342 12.268 1.00 95.25 198 LEU A CA 1
ATOM 1532 C C . LEU A 1 198 ? -1.323 3.565 11.443 1.00 95.25 198 LEU A C 1
ATOM 1534 O O . LEU A 1 198 ? -2.495 3.929 11.494 1.00 95.25 198 LEU A O 1
ATOM 1538 N N . ASP A 1 199 ? -0.410 4.171 10.677 1.00 95.88 199 ASP A N 1
ATOM 1539 C CA . ASP A 1 199 ? -0.716 5.342 9.843 1.00 95.88 199 ASP A CA 1
ATOM 1540 C C . ASP A 1 199 ? -1.716 4.982 8.737 1.00 95.88 199 ASP A C 1
ATOM 1542 O O . ASP A 1 199 ? -2.783 5.590 8.612 1.00 95.88 199 ASP A O 1
ATOM 1546 N N . PHE A 1 200 ? -1.417 3.933 7.968 1.00 97.62 200 PHE A N 1
ATOM 1547 C CA . PHE A 1 200 ? -2.285 3.494 6.881 1.00 97.62 200 PHE A CA 1
ATOM 1548 C C . PHE A 1 200 ? -3.620 2.981 7.413 1.00 97.62 200 PHE A C 1
ATOM 1550 O O . PHE A 1 200 ? -4.665 3.332 6.863 1.00 97.62 200 PHE A O 1
ATOM 1557 N N . PHE A 1 201 ? -3.613 2.230 8.517 1.00 97.75 201 PHE A N 1
ATOM 1558 C CA . PHE A 1 201 ? -4.837 1.805 9.187 1.00 97.75 201 PHE A CA 1
ATOM 1559 C C . PHE A 1 201 ? -5.712 2.998 9.592 1.00 97.75 201 PHE A C 1
ATOM 1561 O O . PHE A 1 201 ? -6.897 3.038 9.251 1.00 97.75 201 PHE A O 1
ATOM 1568 N N . GLN A 1 202 ? -5.137 3.999 10.267 1.00 97.12 202 GLN A N 1
ATOM 1569 C CA . GLN A 1 202 ? -5.853 5.197 10.703 1.00 97.12 202 GLN A CA 1
ATOM 1570 C C . GLN A 1 202 ? -6.477 5.942 9.518 1.00 97.12 202 GLN A C 1
ATOM 1572 O O . GLN A 1 202 ? -7.633 6.377 9.592 1.00 97.12 202 GLN A O 1
ATOM 1577 N N . ARG A 1 203 ? -5.746 6.067 8.408 1.00 97.81 203 ARG A N 1
ATOM 1578 C CA . ARG A 1 203 ? -6.229 6.741 7.196 1.00 97.81 203 ARG A CA 1
ATOM 1579 C C . ARG A 1 203 ? -7.336 5.957 6.499 1.00 97.81 203 ARG A C 1
ATOM 1581 O O . ARG A 1 203 ? -8.339 6.559 6.115 1.00 97.81 203 ARG A O 1
ATOM 1588 N N . VAL A 1 204 ? -7.210 4.631 6.393 1.00 98.12 204 VAL A N 1
ATOM 1589 C CA . VAL A 1 204 ? -8.277 3.762 5.866 1.00 98.12 204 VAL A CA 1
ATOM 1590 C C . VAL A 1 204 ? -9.531 3.875 6.723 1.00 98.12 204 VAL A C 1
ATOM 1592 O O . VAL A 1 204 ? -10.616 4.105 6.186 1.00 98.12 204 VAL A O 1
ATOM 1595 N N . LEU A 1 205 ? -9.396 3.767 8.047 1.00 96.31 205 LEU A N 1
ATOM 1596 C CA . LEU A 1 205 ? -10.539 3.813 8.949 1.00 96.31 205 LEU A CA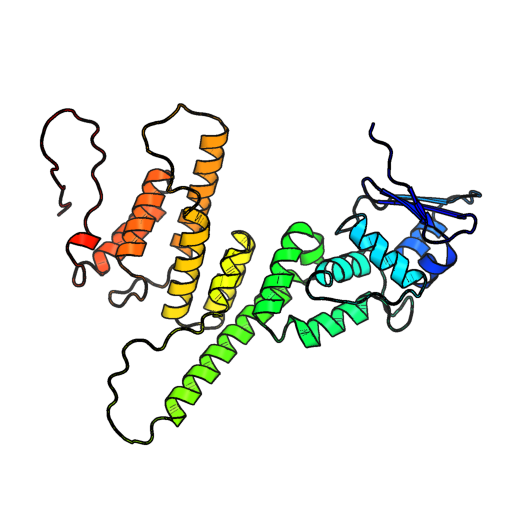 1
ATOM 1597 C C . LEU A 1 205 ? -11.239 5.182 8.916 1.00 96.31 205 LEU A C 1
ATOM 1599 O O . LEU A 1 205 ? -12.467 5.269 8.909 1.00 96.31 205 LEU A O 1
ATOM 1603 N N . SER A 1 206 ? -10.458 6.259 8.833 1.00 96.38 206 SER A N 1
ATOM 1604 C CA . SER A 1 206 ? -10.993 7.612 8.669 1.00 96.38 206 SER A CA 1
ATOM 1605 C C . SER A 1 206 ? -11.766 7.746 7.355 1.00 96.38 206 SER A C 1
ATOM 1607 O O . SER A 1 206 ? -12.883 8.258 7.357 1.00 96.38 206 SER A O 1
ATOM 1609 N N . ALA A 1 207 ? -11.229 7.226 6.248 1.00 97.56 207 ALA A N 1
ATOM 1610 C CA . ALA A 1 207 ? -11.884 7.273 4.942 1.00 97.56 207 ALA A CA 1
ATOM 1611 C C . ALA A 1 207 ? -13.188 6.457 4.891 1.00 97.56 207 ALA A C 1
ATOM 1613 O O . ALA A 1 207 ? -14.186 6.927 4.349 1.00 97.56 207 ALA A O 1
ATOM 1614 N N . VAL A 1 208 ? -13.235 5.256 5.481 1.00 95.50 208 VAL A N 1
ATOM 1615 C CA . VAL A 1 208 ? -14.495 4.484 5.537 1.00 95.50 208 VAL A CA 1
ATOM 1616 C C . VAL A 1 208 ? -15.534 5.165 6.435 1.00 95.50 208 VAL A C 1
ATOM 1618 O O . VAL A 1 208 ? -16.725 5.141 6.122 1.00 95.50 208 VAL A O 1
ATOM 1621 N N . LYS A 1 209 ? -15.100 5.833 7.515 1.00 93.12 209 LYS A N 1
ATOM 1622 C CA . LYS A 1 209 ? -15.983 6.597 8.409 1.00 93.12 209 LYS A CA 1
ATOM 1623 C C . LYS A 1 209 ? -16.599 7.796 7.691 1.00 93.12 209 LYS A C 1
ATOM 1625 O O . LYS A 1 209 ? -17.809 7.987 7.776 1.00 93.12 209 LYS A O 1
ATOM 1630 N N . THR A 1 210 ? -15.809 8.564 6.938 1.00 94.31 210 THR A N 1
ATOM 1631 C CA . THR A 1 210 ? -16.333 9.694 6.148 1.00 94.31 210 THR A CA 1
ATOM 1632 C C . THR A 1 210 ? -17.250 9.245 5.011 1.00 94.31 210 THR A C 1
ATOM 1634 O O . THR A 1 210 ? -18.162 9.979 4.639 1.00 94.31 210 THR A O 1
ATOM 1637 N N . LYS A 1 211 ? -17.070 8.022 4.497 1.00 93.69 211 LYS A N 1
ATOM 1638 C CA . LYS A 1 211 ? -17.951 7.399 3.495 1.00 93.69 211 LYS A CA 1
ATOM 1639 C C . LYS A 1 211 ? -19.247 6.807 4.061 1.00 93.69 211 LYS A C 1
ATOM 1641 O O . LYS A 1 211 ? -20.044 6.286 3.284 1.00 93.69 211 LYS A O 1
ATOM 1646 N N . GLY A 1 212 ? -19.481 6.894 5.372 1.00 90.56 212 GLY A N 1
ATOM 1647 C CA . GLY A 1 212 ? -20.737 6.461 5.992 1.00 90.56 212 GLY A CA 1
ATOM 1648 C C . GLY A 1 212 ? -20.817 4.962 6.295 1.00 90.56 212 GLY A C 1
ATOM 1649 O O . GLY A 1 212 ? -21.913 4.397 6.329 1.00 90.56 212 GLY A O 1
ATOM 1650 N N . LEU A 1 213 ? -19.677 4.300 6.519 1.00 91.75 213 LEU A N 1
ATOM 1651 C CA . LEU A 1 213 ? -19.679 2.934 7.041 1.00 91.75 213 LEU A CA 1
ATOM 1652 C C . LEU A 1 213 ? -20.351 2.908 8.428 1.00 91.75 213 LEU A C 1
ATOM 1654 O O . LEU A 1 213 ? -20.132 3.799 9.255 1.00 91.75 213 LEU A O 1
ATOM 1658 N N . LYS A 1 214 ? -21.194 1.905 8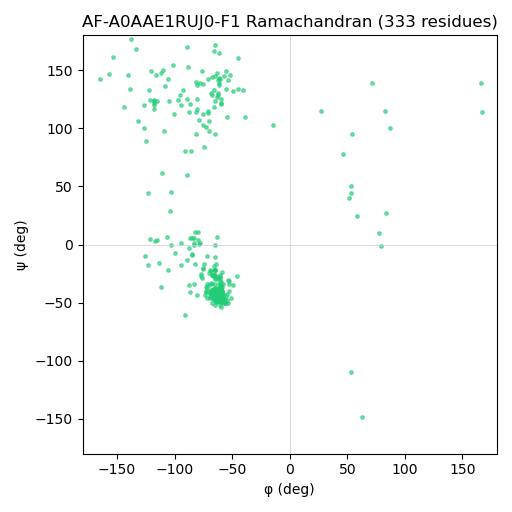.687 1.00 89.94 214 LYS A N 1
ATOM 1659 C CA . LYS A 1 214 ? -21.952 1.803 9.939 1.00 89.94 214 LYS A CA 1
ATOM 1660 C C . LYS A 1 214 ? -21.022 1.647 11.146 1.00 89.94 214 LYS A C 1
ATOM 1662 O O . LYS A 1 214 ? -19.964 1.019 11.074 1.00 89.94 214 LYS A O 1
ATOM 1667 N N . GLN A 1 215 ? -21.455 2.196 12.283 1.00 90.00 215 GLN A N 1
ATOM 1668 C CA . GLN A 1 215 ? -20.666 2.209 13.519 1.00 90.00 215 GLN A CA 1
ATOM 1669 C C . GLN A 1 215 ? -20.380 0.800 14.058 1.00 90.00 215 GLN A C 1
ATOM 1671 O O . GLN A 1 215 ? -19.350 0.602 14.687 1.00 90.00 215 GLN A O 1
ATOM 1676 N N . ASP A 1 216 ? -21.248 -0.191 13.828 1.00 88.81 216 ASP A N 1
ATOM 1677 C CA . ASP A 1 216 ? -20.997 -1.584 14.224 1.00 88.81 216 ASP A CA 1
ATOM 1678 C C . ASP A 1 216 ? -19.819 -2.189 13.451 1.00 88.81 216 ASP A C 1
ATOM 1680 O O . ASP A 1 216 ? -18.933 -2.801 14.047 1.00 88.81 216 ASP A O 1
ATOM 1684 N N . ILE A 1 217 ? -19.745 -1.938 12.143 1.00 90.56 217 ILE A N 1
ATOM 1685 C CA . ILE A 1 217 ? -18.646 -2.414 11.302 1.00 90.56 217 ILE A CA 1
ATOM 1686 C C . ILE A 1 217 ? -17.336 -1.723 11.700 1.00 90.56 217 ILE A C 1
ATOM 1688 O O . ILE A 1 217 ? -16.313 -2.390 11.857 1.00 90.56 217 ILE A O 1
ATOM 1692 N N . ILE A 1 218 ? -17.370 -0.403 11.925 1.00 92.38 218 ILE A N 1
ATOM 1693 C CA . ILE A 1 218 ? -16.209 0.369 12.402 1.00 92.38 218 ILE A CA 1
ATOM 1694 C C . ILE A 1 218 ? -15.690 -0.201 13.729 1.00 92.38 218 ILE A C 1
ATOM 1696 O O . ILE A 1 218 ? -14.490 -0.448 13.852 1.00 92.38 218 ILE A O 1
ATOM 1700 N N . SER A 1 219 ? -16.579 -0.466 14.695 1.00 91.81 219 SER A N 1
ATOM 1701 C CA . SER A 1 219 ? -16.216 -1.090 15.974 1.00 91.81 219 SER A CA 1
ATOM 1702 C C . SER A 1 219 ? -15.515 -2.425 15.771 1.00 91.81 219 SER A C 1
ATOM 1704 O O . SER A 1 219 ? -14.456 -2.652 16.346 1.00 91.81 219 SER A O 1
ATOM 1706 N N . ARG A 1 220 ? -16.053 -3.298 14.914 1.00 91.56 220 ARG A N 1
ATOM 1707 C CA . ARG A 1 220 ? -15.464 -4.616 14.643 1.00 91.56 220 ARG A CA 1
ATOM 1708 C C . ARG A 1 220 ? -14.075 -4.524 14.015 1.00 91.56 220 ARG A C 1
ATOM 1710 O O . ARG A 1 220 ? -13.188 -5.275 14.413 1.00 91.56 220 ARG A O 1
ATOM 1717 N N . ILE A 1 221 ? -13.874 -3.605 13.068 1.00 93.62 221 ILE A N 1
ATOM 1718 C CA . ILE A 1 221 ? -12.562 -3.361 12.448 1.00 93.62 221 ILE A CA 1
ATOM 1719 C C . ILE A 1 221 ? -11.556 -2.892 13.505 1.00 93.62 221 ILE A C 1
ATOM 1721 O O . ILE A 1 221 ? -10.450 -3.425 13.576 1.00 93.62 221 ILE A O 1
ATOM 1725 N N . LEU A 1 222 ? -11.950 -1.933 14.351 1.00 93.56 222 LEU A N 1
ATOM 1726 C CA . LEU A 1 222 ? -11.109 -1.418 15.433 1.00 93.56 222 LEU A CA 1
ATOM 1727 C C . LEU A 1 222 ? -10.738 -2.493 16.445 1.00 93.56 222 LEU A C 1
ATOM 1729 O O . LEU A 1 222 ? -9.568 -2.609 16.794 1.00 93.56 222 LEU A O 1
ATOM 1733 N N . ILE A 1 223 ? -11.712 -3.286 16.890 1.00 92.06 223 ILE A N 1
ATOM 1734 C CA . ILE A 1 223 ? -11.492 -4.371 17.849 1.00 92.06 223 ILE A CA 1
ATOM 1735 C C . ILE A 1 223 ? -10.508 -5.385 17.270 1.00 92.06 223 ILE A C 1
ATOM 1737 O O . ILE A 1 223 ? -9.535 -5.731 17.935 1.00 92.06 223 ILE A O 1
ATOM 1741 N N . ASN A 1 224 ? -10.704 -5.802 16.016 1.00 92.25 224 ASN A N 1
ATOM 1742 C CA . ASN A 1 224 ? -9.798 -6.733 15.354 1.00 92.25 224 ASN A CA 1
ATOM 1743 C C . ASN A 1 224 ? -8.377 -6.158 15.235 1.00 92.25 224 ASN A C 1
ATOM 1745 O O . ASN A 1 224 ? -7.405 -6.840 15.556 1.00 92.25 224 ASN A O 1
ATOM 1749 N N . TYR A 1 225 ? -8.234 -4.904 14.801 1.00 93.31 225 TYR A N 1
ATOM 1750 C CA . TYR A 1 225 ? -6.920 -4.270 14.679 1.00 93.31 225 TYR A CA 1
ATOM 1751 C C . TYR A 1 225 ? -6.226 -4.124 16.039 1.00 93.31 225 TYR A C 1
ATOM 1753 O O . TYR A 1 225 ? -5.039 -4.428 16.166 1.00 93.31 225 TYR A O 1
ATOM 1761 N N . ALA A 1 226 ? -6.972 -3.710 17.066 1.00 92.25 226 ALA A N 1
ATOM 1762 C CA . ALA A 1 226 ? -6.495 -3.588 18.437 1.00 92.25 226 ALA A CA 1
ATOM 1763 C C . ALA A 1 226 ? -6.021 -4.935 18.986 1.00 92.25 226 ALA A C 1
ATOM 1765 O O . ALA A 1 226 ? -4.924 -5.017 19.527 1.00 92.25 226 ALA A O 1
ATOM 1766 N N . GLN A 1 227 ? -6.809 -5.997 18.801 1.00 88.69 227 GLN A N 1
ATOM 1767 C CA . GLN A 1 227 ? -6.441 -7.347 19.219 1.00 88.69 227 GLN A CA 1
ATOM 1768 C C . GLN A 1 227 ? -5.142 -7.792 18.551 1.00 88.69 227 GLN A C 1
ATOM 1770 O O . GLN A 1 227 ? -4.222 -8.165 19.260 1.00 88.69 227 GLN A O 1
ATOM 1775 N N . ASN A 1 228 ? -4.996 -7.656 17.232 1.00 89.12 228 ASN A N 1
ATOM 1776 C CA . ASN A 1 228 ? -3.760 -8.051 16.542 1.00 89.12 228 ASN A CA 1
ATOM 1777 C C . ASN A 1 228 ? -2.547 -7.188 16.937 1.00 89.12 228 ASN A C 1
ATOM 1779 O O . ASN A 1 228 ? -1.443 -7.700 17.108 1.00 89.12 228 ASN A O 1
ATOM 1783 N N . SER A 1 229 ? -2.750 -5.882 17.123 1.00 87.31 229 SER A N 1
ATOM 1784 C CA . SER A 1 229 ? -1.670 -4.940 17.446 1.00 87.31 229 SER A CA 1
ATOM 1785 C C . SER A 1 229 ? -1.217 -5.018 18.906 1.00 87.31 229 SER A C 1
ATOM 1787 O O . SER A 1 229 ? -0.071 -4.684 19.209 1.00 87.31 229 SER A O 1
ATOM 1789 N N . LEU A 1 230 ? -2.109 -5.432 19.813 1.00 80.88 230 LEU A N 1
ATOM 1790 C CA . LEU A 1 230 ? -1.861 -5.488 21.254 1.00 80.88 230 LEU A CA 1
ATOM 1791 C C . LEU A 1 230 ? -1.661 -6.927 21.779 1.00 80.88 230 LEU A C 1
ATOM 1793 O O . LEU A 1 230 ? -1.000 -7.092 22.799 1.00 80.88 230 LEU A O 1
ATOM 1797 N N . GLN A 1 231 ? -2.137 -7.986 21.100 1.00 67.25 231 GLN A N 1
ATOM 1798 C CA . GLN A 1 231 ? -1.974 -9.394 21.534 1.00 67.25 231 GLN A CA 1
ATOM 1799 C C . GLN A 1 231 ? -0.520 -9.850 21.651 1.00 67.25 231 GLN A C 1
ATOM 1801 O O . GLN A 1 231 ? -0.218 -10.656 22.528 1.00 67.25 231 GLN A O 1
ATOM 1806 N N . GLY A 1 232 ? 0.404 -9.280 20.872 1.00 53.94 232 GLY A N 1
ATOM 1807 C CA . GLY A 1 232 ? 1.841 -9.542 21.022 1.00 53.94 232 GLY A CA 1
ATOM 1808 C C . GLY A 1 232 ? 2.450 -9.068 22.352 1.00 53.94 232 GLY A C 1
ATOM 1809 O O . GLY A 1 232 ? 3.652 -9.221 22.550 1.00 53.94 232 GLY A O 1
ATOM 1810 N N . LEU A 1 233 ? 1.653 -8.465 23.245 1.00 49.75 233 LEU A N 1
ATOM 1811 C CA . LEU A 1 233 ? 2.112 -7.776 24.453 1.00 49.75 233 LEU A CA 1
ATOM 1812 C C . LEU A 1 233 ? 1.448 -8.277 25.746 1.00 49.75 233 LEU A C 1
ATOM 1814 O O . LEU A 1 233 ? 1.915 -7.931 26.825 1.00 49.75 233 LEU A O 1
ATOM 1818 N N . PHE A 1 234 ? 0.402 -9.109 25.660 1.00 45.00 234 PHE A N 1
ATOM 1819 C CA . PHE A 1 234 ? -0.308 -9.650 26.833 1.00 45.00 234 PHE A CA 1
ATOM 1820 C C . PHE A 1 234 ? 0.299 -10.949 27.392 1.00 45.00 234 PHE A C 1
ATOM 1822 O O . PHE A 1 234 ? -0.167 -11.445 28.413 1.00 45.00 234 PHE A O 1
ATOM 1829 N N . ILE A 1 235 ? 1.348 -11.495 26.763 1.00 43.03 235 ILE A N 1
ATOM 1830 C CA . ILE A 1 235 ? 2.063 -12.691 27.236 1.00 43.03 235 ILE A CA 1
ATOM 1831 C C . ILE A 1 235 ? 3.462 -12.303 27.720 1.00 43.03 235 ILE A C 1
ATOM 1833 O O . ILE A 1 235 ? 4.455 -12.760 27.166 1.00 43.03 235 ILE A O 1
ATOM 1837 N N . LYS A 1 236 ? 3.566 -11.448 28.738 1.00 37.38 236 LYS A N 1
ATOM 1838 C CA . LYS A 1 236 ? 4.680 -11.518 29.694 1.00 37.38 236 LYS A CA 1
ATOM 1839 C C . LYS A 1 236 ? 4.157 -11.152 31.072 1.00 37.38 236 LYS A C 1
ATOM 1841 O O . LYS A 1 236 ? 3.640 -10.061 31.284 1.00 37.38 236 LYS A O 1
ATOM 1846 N N . ASP A 1 237 ? 4.279 -12.119 31.968 1.00 37.06 237 ASP A N 1
ATOM 1847 C CA . ASP A 1 237 ? 4.091 -11.986 33.405 1.00 37.06 237 ASP A CA 1
ATOM 1848 C C . ASP A 1 237 ? 4.707 -10.664 33.917 1.00 37.06 237 ASP A C 1
ATOM 1850 O O . ASP A 1 237 ? 5.866 -10.385 33.584 1.00 37.06 237 ASP A O 1
ATOM 1854 N N . PRO A 1 238 ? 4.017 -9.862 34.752 1.00 43.12 238 PRO A N 1
ATOM 1855 C CA . PRO A 1 238 ? 4.549 -8.613 35.317 1.00 43.12 238 PRO A CA 1
ATOM 1856 C C . PRO A 1 238 ? 5.776 -8.780 36.237 1.00 43.12 238 PRO A C 1
ATOM 1858 O O . PRO A 1 238 ? 6.202 -7.823 36.877 1.00 43.12 238 PRO A O 1
ATOM 1861 N N . GLN A 1 239 ? 6.333 -9.986 36.354 1.00 39.28 239 GLN A N 1
ATOM 1862 C CA . GLN A 1 239 ? 7.332 -10.355 37.357 1.00 39.28 239 GLN A CA 1
ATOM 1863 C C . GLN A 1 239 ? 8.759 -10.526 36.811 1.00 39.28 239 GLN A C 1
ATOM 1865 O O . GLN A 1 239 ? 9.642 -10.905 37.578 1.00 39.28 239 GLN A O 1
ATOM 1870 N N . LEU A 1 240 ? 9.058 -10.218 35.540 1.00 41.88 240 LEU A N 1
ATOM 1871 C CA . LEU A 1 240 ? 10.422 -10.410 35.019 1.00 41.88 240 LEU A CA 1
ATOM 1872 C C . LEU A 1 240 ? 11.000 -9.201 34.251 1.00 41.88 240 LEU A C 1
ATOM 1874 O O . LEU A 1 240 ? 10.754 -8.999 33.068 1.00 41.88 240 LEU A O 1
ATOM 1878 N N . VAL A 1 241 ? 11.932 -8.539 34.949 1.00 39.66 241 VAL A N 1
ATOM 1879 C CA . VAL A 1 241 ? 13.148 -7.851 34.460 1.00 39.66 241 VAL A CA 1
ATOM 1880 C C . VAL A 1 241 ? 13.044 -6.386 34.008 1.00 39.66 241 VAL A C 1
ATOM 1882 O O . VAL A 1 241 ? 12.759 -6.072 32.862 1.00 39.66 241 VAL A O 1
ATOM 1885 N N . LYS A 1 242 ? 13.467 -5.514 34.937 1.00 43.25 242 LYS A N 1
ATOM 1886 C CA . LYS A 1 242 ? 14.389 -4.366 34.782 1.00 43.25 242 LYS A CA 1
ATOM 1887 C C . LYS A 1 242 ? 14.476 -3.687 33.403 1.00 43.25 242 LYS A C 1
ATOM 1889 O O . LYS A 1 242 ? 15.086 -4.211 32.474 1.00 43.25 242 LYS A O 1
ATOM 1894 N N . GLY A 1 243 ? 14.038 -2.425 33.413 1.00 50.72 243 GLY A N 1
ATOM 1895 C CA . GLY A 1 243 ? 14.296 -1.339 32.463 1.00 50.72 243 GLY A CA 1
ATOM 1896 C C . GLY A 1 243 ? 15.446 -1.552 31.481 1.00 50.72 243 GLY A C 1
ATOM 1897 O O . GLY A 1 243 ? 16.619 -1.362 31.802 1.00 50.72 243 GLY A O 1
ATOM 1898 N N . SER A 1 244 ? 15.061 -1.875 30.253 1.00 54.81 244 SER A N 1
ATOM 1899 C CA . SER A 1 244 ? 15.886 -1.786 29.053 1.00 54.81 244 SER A CA 1
ATOM 1900 C C . SER A 1 244 ? 15.348 -0.649 28.180 1.00 54.81 244 SER A C 1
ATOM 1902 O O . SER A 1 244 ? 14.152 -0.381 28.178 1.00 54.81 244 SER A O 1
ATOM 1904 N N . TYR A 1 245 ? 16.199 0.012 27.394 1.00 57.59 245 TYR A N 1
ATOM 1905 C CA . TYR A 1 245 ? 15.782 1.017 26.399 1.00 57.59 245 TYR A CA 1
ATOM 1906 C C . TYR A 1 245 ? 14.696 0.484 25.438 1.00 57.59 245 TYR A C 1
ATOM 1908 O O . TYR A 1 245 ? 13.796 1.215 25.029 1.00 57.59 245 TYR A O 1
ATOM 1916 N N . LEU A 1 246 ? 14.736 -0.823 25.157 1.00 60.56 246 LEU A N 1
ATOM 1917 C CA . LEU A 1 246 ? 13.743 -1.533 24.347 1.00 60.56 246 LEU A CA 1
ATOM 1918 C C . LEU A 1 246 ? 12.345 -1.556 24.988 1.00 60.56 246 LEU A C 1
ATOM 1920 O O . LEU A 1 246 ? 11.352 -1.603 24.270 1.00 60.56 246 LEU A O 1
ATOM 1924 N N . ASP A 1 247 ? 12.269 -1.498 26.317 1.00 71.69 247 ASP A N 1
ATOM 1925 C CA . ASP A 1 247 ? 11.016 -1.470 27.077 1.00 71.69 247 ASP A CA 1
ATOM 1926 C C . ASP A 1 247 ? 10.321 -0.105 26.940 1.00 71.69 247 ASP A C 1
ATOM 1928 O O . ASP A 1 247 ? 9.121 -0.025 26.689 1.00 71.69 247 ASP A O 1
ATOM 1932 N N . LEU A 1 248 ? 11.099 0.986 26.961 1.00 79.38 248 LEU A N 1
ATOM 1933 C CA . LEU A 1 248 ? 10.583 2.345 26.770 1.00 79.38 248 LEU A CA 1
ATOM 1934 C C . LEU A 1 248 ? 10.051 2.579 25.352 1.00 79.38 248 LEU A C 1
ATOM 1936 O O . LEU A 1 248 ? 9.000 3.197 25.189 1.00 79.38 248 LEU A O 1
ATOM 1940 N N . ASP A 1 249 ? 10.749 2.111 24.317 1.00 83.25 249 ASP A N 1
ATOM 1941 C CA . ASP A 1 249 ? 10.276 2.272 22.937 1.00 83.25 249 ASP A CA 1
ATOM 1942 C C . ASP A 1 249 ? 9.070 1.378 22.632 1.00 83.25 249 ASP A C 1
ATOM 1944 O O . ASP A 1 249 ? 8.145 1.804 21.932 1.00 83.25 249 ASP A O 1
ATOM 1948 N N . LEU A 1 250 ? 9.018 0.179 23.222 1.00 83.44 250 LEU A N 1
ATOM 1949 C CA . LEU A 1 250 ? 7.833 -0.671 23.170 1.00 83.44 250 LEU A CA 1
ATOM 1950 C C . LEU A 1 250 ? 6.640 0.003 23.858 1.00 83.44 250 LEU A C 1
ATOM 1952 O O . LEU A 1 250 ? 5.563 0.074 23.267 1.00 83.44 250 LEU A O 1
ATOM 1956 N N . GLN A 1 251 ? 6.838 0.563 25.053 1.00 85.12 251 GLN A N 1
ATOM 1957 C CA . GLN A 1 251 ? 5.803 1.283 25.792 1.00 85.12 251 GLN A CA 1
ATOM 1958 C C . GLN A 1 251 ? 5.315 2.526 25.032 1.00 85.12 251 GLN A C 1
ATOM 1960 O O . GLN A 1 251 ? 4.109 2.745 24.921 1.00 85.12 251 GLN A O 1
ATOM 1965 N N . LYS A 1 252 ? 6.217 3.316 24.431 1.00 88.75 252 LYS A N 1
ATOM 1966 C CA . LYS A 1 252 ? 5.837 4.444 23.559 1.00 88.75 252 LYS A CA 1
ATOM 1967 C C . LYS A 1 252 ? 5.002 3.973 22.373 1.00 88.75 252 LYS A C 1
ATOM 1969 O O . LYS A 1 252 ? 3.982 4.585 22.064 1.00 88.75 252 LYS A O 1
ATOM 1974 N N . ARG A 1 253 ? 5.402 2.880 21.716 1.00 88.75 253 ARG A N 1
ATOM 1975 C CA . ARG A 1 253 ? 4.646 2.307 20.596 1.00 88.75 253 ARG A CA 1
ATOM 1976 C C . ARG A 1 253 ? 3.254 1.854 21.037 1.00 88.75 253 ARG A C 1
ATOM 1978 O O . ARG A 1 253 ? 2.282 2.174 20.359 1.00 88.75 253 ARG A O 1
ATOM 1985 N N . GLN A 1 254 ? 3.145 1.164 22.173 1.00 88.75 254 GLN A N 1
ATOM 1986 C CA . GLN A 1 254 ? 1.859 0.774 22.762 1.00 88.75 254 GLN A CA 1
ATOM 1987 C C . GLN A 1 254 ? 0.977 1.983 23.038 1.00 88.75 254 GLN A C 1
ATOM 1989 O O . GLN A 1 254 ? -0.193 1.986 22.665 1.00 88.75 254 GLN A O 1
ATOM 1994 N N . ARG A 1 255 ? 1.549 3.022 23.650 1.00 92.88 255 ARG A N 1
ATOM 1995 C CA . ARG A 1 255 ? 0.844 4.260 23.956 1.00 92.88 255 ARG A CA 1
ATOM 1996 C C . ARG A 1 255 ? 0.242 4.878 22.702 1.00 92.88 255 ARG A C 1
ATOM 1998 O O . ARG A 1 255 ? -0.950 5.161 22.699 1.00 92.88 255 ARG A O 1
ATOM 2005 N N . ILE A 1 256 ? 1.040 5.031 21.644 1.00 93.69 256 ILE A N 1
ATOM 2006 C CA . ILE A 1 256 ? 0.576 5.602 20.374 1.00 93.69 256 ILE A CA 1
ATOM 2007 C C . ILE A 1 256 ? -0.559 4.747 19.794 1.00 93.69 256 ILE A C 1
ATOM 2009 O O . ILE A 1 256 ? -1.592 5.284 19.411 1.00 93.69 256 ILE A O 1
ATOM 2013 N N . ILE A 1 257 ? -0.416 3.417 19.783 1.00 93.19 257 ILE A N 1
ATOM 2014 C CA . ILE A 1 257 ? -1.458 2.508 19.280 1.00 93.19 257 ILE A CA 1
ATOM 2015 C C . ILE A 1 257 ? -2.765 2.675 20.069 1.00 93.19 257 ILE A C 1
ATOM 2017 O O . ILE A 1 257 ? -3.824 2.840 19.464 1.00 93.19 257 ILE A O 1
ATOM 2021 N N . VAL A 1 258 ? -2.704 2.650 21.403 1.00 94.25 258 VAL A N 1
ATOM 2022 C CA . VAL A 1 258 ? -3.889 2.759 22.268 1.00 94.25 258 VAL A CA 1
ATOM 2023 C C . VAL A 1 258 ? -4.564 4.122 22.121 1.00 94.25 258 VAL A C 1
ATOM 2025 O O . VAL A 1 258 ? -5.783 4.174 21.959 1.00 94.25 258 VAL A O 1
ATOM 2028 N N . GLU A 1 259 ? -3.793 5.211 22.124 1.00 95.38 259 GLU A N 1
ATOM 2029 C CA . GLU A 1 259 ? -4.317 6.569 21.944 1.00 95.38 259 GLU A CA 1
ATOM 2030 C C . GLU A 1 259 ? -4.973 6.735 20.565 1.00 95.38 259 GLU A C 1
ATOM 2032 O O . GLU A 1 259 ? -6.085 7.260 20.468 1.00 95.38 259 GLU A O 1
ATOM 2037 N N . THR A 1 260 ? -4.349 6.214 19.503 1.00 95.38 260 THR A N 1
ATOM 2038 C CA . THR A 1 260 ? -4.931 6.230 18.157 1.00 95.38 260 THR A CA 1
ATOM 2039 C C . THR A 1 260 ? -6.226 5.419 18.103 1.00 95.38 260 THR A C 1
ATOM 2041 O O . THR A 1 260 ? -7.233 5.934 17.619 1.00 95.38 260 THR A O 1
ATOM 2044 N N . ILE A 1 261 ? -6.259 4.193 18.641 1.00 94.31 261 ILE A N 1
ATOM 2045 C CA . ILE A 1 261 ? -7.478 3.365 18.677 1.00 94.31 261 ILE A CA 1
ATOM 2046 C C . ILE A 1 261 ? -8.596 4.085 19.437 1.00 94.31 261 ILE A C 1
ATOM 2048 O O . ILE A 1 261 ? -9.713 4.163 18.926 1.00 94.31 261 ILE A O 1
ATOM 2052 N N . ALA A 1 262 ? -8.302 4.650 20.612 1.00 94.44 262 ALA A N 1
ATOM 2053 C CA . ALA A 1 262 ? -9.273 5.397 21.409 1.00 94.44 262 ALA A CA 1
ATOM 2054 C C . ALA A 1 262 ? -9.837 6.604 20.640 1.0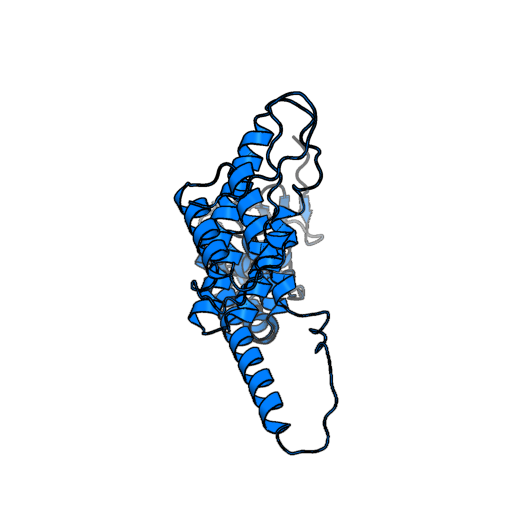0 94.44 262 ALA A C 1
ATOM 2056 O O . ALA A 1 262 ? -11.051 6.812 20.625 1.00 94.44 262 ALA A O 1
ATOM 2057 N N . SER A 1 263 ? -8.982 7.345 19.925 1.00 93.94 263 SER A N 1
ATOM 2058 C CA . SER A 1 263 ? -9.395 8.498 19.108 1.00 93.94 263 SER A CA 1
ATOM 2059 C C . SER A 1 263 ? -10.288 8.122 17.918 1.00 93.94 263 SER A C 1
ATOM 2061 O O . SER A 1 263 ? -11.097 8.927 17.452 1.00 93.94 263 SER A O 1
ATOM 2063 N N . LEU A 1 264 ? -10.164 6.885 17.431 1.00 93.88 264 LEU A N 1
ATOM 2064 C CA . LEU A 1 264 ? -10.900 6.377 16.279 1.00 93.88 264 LEU A CA 1
ATOM 2065 C C . LEU A 1 264 ? -12.249 5.748 16.641 1.00 93.88 264 LEU A C 1
ATOM 2067 O O . LEU A 1 264 ? -13.070 5.542 15.740 1.00 93.88 264 LEU A O 1
ATOM 2071 N N . LEU A 1 265 ? -12.502 5.477 17.928 1.00 92.56 265 LEU A N 1
ATOM 2072 C CA . LEU A 1 265 ? -13.754 4.883 18.392 1.00 92.56 265 LEU A CA 1
ATOM 2073 C C . LEU A 1 265 ? -14.984 5.663 17.878 1.00 92.56 265 LEU A C 1
ATOM 2075 O O . LEU A 1 265 ? -14.955 6.898 17.777 1.00 92.56 265 LEU A O 1
ATOM 2079 N N . PRO A 1 266 ? -16.097 4.962 17.588 1.00 88.00 266 PRO A N 1
ATOM 2080 C CA . PRO A 1 266 ? -17.404 5.561 17.328 1.00 88.00 266 PRO A CA 1
ATOM 2081 C C . PRO A 1 266 ? -17.806 6.664 18.304 1.00 88.00 266 PRO A C 1
ATOM 2083 O O . PRO A 1 266 ? -17.298 6.754 19.424 1.00 88.00 266 PRO A O 1
ATOM 2086 N N . SER A 1 267 ? -18.767 7.495 17.901 1.00 84.06 267 SER A N 1
ATOM 2087 C CA . SER A 1 267 ? -19.341 8.516 18.781 1.00 84.06 267 SER A CA 1
ATOM 2088 C C . SER A 1 267 ? -19.846 7.903 20.082 1.00 84.06 267 SER A C 1
ATOM 2090 O O . SER A 1 267 ? -20.440 6.823 20.086 1.00 84.06 267 SER A O 1
ATOM 2092 N N . GLN A 1 268 ? -19.643 8.619 21.181 1.00 80.56 268 GLN A N 1
ATOM 2093 C CA . GLN A 1 268 ? -20.137 8.185 22.476 1.00 80.56 268 GLN A CA 1
ATOM 2094 C C . GLN A 1 268 ? -21.663 8.094 22.475 1.00 80.56 268 GLN A C 1
ATOM 2096 O O . GLN A 1 268 ? -22.344 9.020 22.041 1.00 80.56 268 GLN A O 1
ATOM 2101 N N . SER A 1 269 ? -22.195 6.972 22.946 1.00 76.62 269 SER A N 1
ATOM 2102 C CA . SER A 1 269 ? -23.630 6.708 22.989 1.00 76.62 269 SER A CA 1
ATOM 2103 C C . SER A 1 269 ? -23.923 5.653 24.048 1.00 76.62 269 SER A C 1
ATOM 2105 O O . SER A 1 269 ? -23.134 4.726 24.218 1.00 76.62 269 SER A O 1
ATOM 2107 N N . ARG A 1 270 ? -25.088 5.749 24.701 1.00 73.00 270 ARG A N 1
ATOM 2108 C CA . ARG A 1 270 ? -25.621 4.675 25.561 1.00 73.00 270 ARG A CA 1
ATOM 2109 C C . ARG A 1 270 ? -25.968 3.407 24.774 1.00 73.00 270 ARG A C 1
ATOM 2111 O O . ARG A 1 270 ? -26.027 2.325 25.335 1.00 73.00 270 ARG A O 1
ATOM 2118 N N . LYS A 1 271 ? -26.189 3.537 23.461 1.00 77.00 271 LYS A N 1
ATOM 2119 C CA . LYS A 1 271 ? -26.371 2.424 22.514 1.00 77.00 271 LYS A CA 1
ATOM 2120 C C . LYS A 1 271 ? -25.090 2.208 21.704 1.00 77.00 271 LYS A C 1
ATOM 2122 O O . LYS A 1 271 ? -25.124 2.176 20.475 1.00 77.00 271 LYS A O 1
ATOM 2127 N N . SER A 1 272 ? -23.946 2.205 22.387 1.00 81.50 272 SER A N 1
ATOM 2128 C CA . SER A 1 272 ? -22.644 1.971 21.763 1.00 81.50 272 SER A CA 1
ATOM 2129 C C . SER A 1 272 ? -22.608 0.581 21.131 1.00 81.50 272 SER A C 1
ATOM 2131 O O . SER A 1 272 ? -23.072 -0.389 21.717 1.00 81.50 272 SER A O 1
ATOM 2133 N N . THR A 1 273 ? -22.022 0.476 19.940 1.00 86.19 273 THR A N 1
ATOM 2134 C CA . THR A 1 273 ? -21.749 -0.818 19.296 1.00 86.19 273 THR A CA 1
ATOM 2135 C C . THR A 1 273 ? -20.432 -1.437 19.771 1.00 86.19 273 THR A C 1
ATOM 2137 O O . THR A 1 273 ? -20.112 -2.561 19.398 1.00 86.19 273 THR A O 1
ATOM 2140 N N . VAL A 1 274 ? -19.637 -0.692 20.546 1.00 89.69 274 VAL A N 1
ATOM 2141 C CA . VAL A 1 274 ? -18.369 -1.155 21.118 1.00 89.69 274 VAL A CA 1
ATOM 2142 C C . VAL A 1 274 ? -18.658 -1.865 22.445 1.00 89.69 274 VAL A C 1
ATOM 2144 O O . VAL A 1 274 ? -19.177 -1.194 23.339 1.00 89.69 274 VAL A O 1
ATOM 2147 N N . PRO A 1 275 ? -18.293 -3.152 22.608 1.00 88.75 275 PRO A N 1
ATOM 2148 C CA . PRO A 1 275 ? -18.517 -3.894 23.847 1.00 88.75 275 PRO A CA 1
ATOM 2149 C C . PRO A 1 275 ? -17.783 -3.287 25.047 1.00 88.75 275 PRO A C 1
ATOM 2151 O O . PRO A 1 275 ? -16.626 -2.868 24.928 1.00 88.75 275 PRO A O 1
ATOM 2154 N N . MET A 1 276 ? -18.415 -3.320 26.220 1.00 86.19 276 MET A N 1
ATOM 2155 C CA . MET A 1 276 ? -17.825 -2.819 27.463 1.00 86.19 276 MET A CA 1
ATOM 2156 C C . MET A 1 276 ? -16.530 -3.552 27.829 1.00 86.19 276 MET A C 1
ATOM 2158 O O . MET A 1 276 ? -15.533 -2.895 28.108 1.00 86.19 276 MET A O 1
ATOM 2162 N N . ALA A 1 277 ? -16.488 -4.884 27.701 1.00 87.06 277 ALA A N 1
ATOM 2163 C CA . ALA A 1 277 ? -15.274 -5.680 27.906 1.00 87.06 277 ALA A CA 1
ATOM 2164 C C . ALA A 1 277 ? -14.077 -5.181 27.072 1.00 87.06 277 ALA A C 1
ATOM 2166 O O . ALA A 1 277 ? -12.947 -5.111 27.562 1.00 87.06 277 ALA A O 1
ATOM 2167 N N . PHE A 1 278 ? -14.319 -4.781 25.818 1.00 91.25 278 PHE A N 1
ATOM 2168 C CA . PHE A 1 278 ? -13.277 -4.217 24.962 1.00 91.25 278 PHE A CA 1
ATOM 2169 C C . PHE A 1 278 ? -12.805 -2.852 25.471 1.00 91.25 278 PHE A C 1
ATOM 2171 O O . PHE A 1 278 ? -11.600 -2.621 25.543 1.00 91.25 278 PHE A O 1
ATOM 2178 N N . LEU A 1 279 ? -13.728 -1.965 25.862 1.00 91.94 279 LEU A N 1
ATOM 2179 C CA . LEU A 1 279 ? -13.382 -0.665 26.448 1.00 91.94 279 LEU A CA 1
ATOM 2180 C C . LEU A 1 279 ? -12.584 -0.827 27.748 1.00 91.94 279 LEU A C 1
ATOM 2182 O O . LEU A 1 279 ? -11.556 -0.173 27.910 1.00 91.94 279 LEU A O 1
ATOM 2186 N N . SER A 1 280 ? -12.997 -1.743 28.627 1.00 90.31 280 SER A N 1
ATOM 2187 C CA . SER A 1 280 ? -12.289 -2.084 29.864 1.00 90.31 280 SER A CA 1
ATOM 2188 C C . SER A 1 280 ? -10.882 -2.620 29.575 1.00 90.31 280 SER A C 1
ATOM 2190 O O . SER A 1 280 ? -9.909 -2.187 30.193 1.00 90.31 280 SER A O 1
ATOM 2192 N N . SER A 1 281 ? -10.730 -3.521 28.597 1.00 90.94 281 SER A N 1
ATOM 2193 C CA . SER A 1 281 ? -9.420 -4.035 28.171 1.00 90.94 281 SER A CA 1
ATOM 2194 C C . SER A 1 281 ? -8.529 -2.945 27.564 1.00 90.94 281 SER A C 1
ATOM 2196 O O . SER A 1 281 ? -7.318 -2.910 27.805 1.00 90.94 281 SER A O 1
ATOM 2198 N N . LEU A 1 282 ? -9.113 -2.036 26.782 1.00 92.56 282 LEU A N 1
ATOM 2199 C CA . LEU A 1 282 ? -8.395 -0.920 26.178 1.00 92.56 282 LEU A CA 1
ATOM 2200 C C . LEU A 1 282 ? -7.946 0.090 27.242 1.00 92.56 282 LEU A C 1
ATOM 2202 O O . LEU A 1 282 ? -6.811 0.552 27.185 1.00 92.56 282 LEU A O 1
ATOM 2206 N N . LEU A 1 283 ? -8.774 0.365 28.257 1.00 93.06 283 LEU A N 1
ATOM 2207 C CA . LEU A 1 283 ? -8.409 1.205 29.402 1.00 93.06 283 LEU A CA 1
ATOM 2208 C C . LEU A 1 283 ? -7.270 0.582 30.220 1.00 93.06 283 LEU A C 1
ATOM 2210 O O . LEU A 1 283 ? -6.301 1.271 30.533 1.00 93.06 283 LEU A O 1
ATOM 2214 N N . LYS A 1 284 ? -7.325 -0.729 30.497 1.00 90.06 284 LYS A N 1
ATOM 2215 C CA . LYS A 1 284 ? -6.217 -1.463 31.142 1.00 90.06 284 LYS A CA 1
ATOM 2216 C C . LYS A 1 284 ? -4.910 -1.288 30.356 1.00 90.06 284 LYS A C 1
ATOM 2218 O O . LYS A 1 284 ? -3.875 -0.967 30.937 1.00 90.06 284 LYS A O 1
ATOM 2223 N N . SER A 1 285 ? -4.982 -1.406 29.030 1.00 89.88 285 SER A N 1
ATOM 2224 C CA . SER A 1 285 ? -3.839 -1.182 28.132 1.00 89.88 285 SER A CA 1
ATOM 2225 C C . SER A 1 285 ? -3.348 0.271 28.168 1.00 89.88 285 SER A C 1
ATOM 2227 O O . SER A 1 285 ? -2.146 0.512 28.204 1.00 89.88 285 SER A O 1
ATOM 2229 N N . ALA A 1 286 ? -4.260 1.247 28.212 1.00 92.00 286 ALA A N 1
ATOM 2230 C CA . ALA A 1 286 ? -3.940 2.673 28.305 1.00 92.00 286 ALA A CA 1
ATOM 2231 C C . ALA A 1 286 ? -3.223 3.026 29.616 1.00 92.00 286 ALA A C 1
ATOM 2233 O O . ALA A 1 286 ? -2.314 3.858 29.631 1.00 92.00 286 ALA A O 1
ATOM 2234 N N . ILE A 1 287 ? -3.617 2.394 30.724 1.00 89.75 287 ILE A N 1
ATOM 2235 C CA . ILE A 1 287 ? -2.968 2.558 32.026 1.00 89.75 287 ILE A CA 1
ATOM 2236 C C . ILE A 1 287 ? -1.558 1.958 31.985 1.00 89.75 287 ILE A C 1
ATOM 2238 O O . ILE A 1 287 ? -0.605 2.667 32.304 1.00 89.75 287 ILE A O 1
ATOM 2242 N N . ALA A 1 288 ? -1.412 0.712 31.521 1.00 88.44 288 ALA A N 1
ATOM 2243 C CA . ALA A 1 288 ? -0.117 0.031 31.419 1.00 88.44 288 ALA A CA 1
ATOM 2244 C C . ALA A 1 288 ? 0.874 0.773 30.498 1.00 88.44 288 ALA A C 1
ATOM 2246 O O . ALA A 1 288 ? 2.046 0.958 30.832 1.00 88.44 288 ALA A O 1
ATOM 2247 N N . ALA A 1 289 ? 0.388 1.288 29.366 1.00 89.25 289 ALA A N 1
ATOM 2248 C CA . ALA A 1 289 ? 1.190 2.040 28.405 1.00 89.25 289 ALA A CA 1
ATOM 2249 C C . ALA A 1 289 ? 1.465 3.499 28.823 1.00 89.25 289 ALA A C 1
ATOM 2251 O O . ALA A 1 289 ? 2.089 4.244 28.070 1.00 89.25 289 ALA A O 1
ATOM 2252 N N . SER A 1 290 ? 1.000 3.943 29.999 1.00 90.44 290 SER A N 1
ATOM 2253 C CA . SER A 1 290 ? 1.110 5.342 30.443 1.00 90.44 290 SER A CA 1
ATOM 2254 C C . SER A 1 290 ? 0.555 6.348 29.419 1.00 90.44 290 SER A C 1
ATOM 2256 O O . SER A 1 290 ? 1.170 7.379 29.139 1.00 90.44 290 SER A O 1
ATOM 2258 N N . ALA A 1 291 ? -0.620 6.050 28.855 1.00 93.88 291 ALA A N 1
ATOM 2259 C CA . ALA A 1 291 ? -1.318 6.940 27.932 1.00 93.88 291 ALA A CA 1
ATOM 2260 C C . ALA A 1 291 ? -1.692 8.285 28.579 1.00 93.88 291 ALA A C 1
ATOM 2262 O O . ALA A 1 291 ? -1.689 8.444 29.806 1.00 93.88 291 ALA A O 1
ATOM 2263 N N . SER A 1 292 ? -2.031 9.257 27.738 1.00 95.31 292 SER A N 1
ATOM 2264 C CA . SER A 1 292 ? -2.510 10.576 28.141 1.00 95.31 292 SER A CA 1
ATOM 2265 C C . SER A 1 292 ? -3.737 10.495 29.053 1.00 95.31 292 SER A C 1
ATOM 2267 O O . SER A 1 292 ? -4.572 9.593 28.953 1.00 95.31 292 SER A O 1
ATOM 2269 N N . THR A 1 293 ? -3.858 11.473 29.951 1.00 95.44 293 THR A N 1
ATOM 2270 C CA . THR A 1 293 ? -5.011 11.603 30.852 1.00 95.44 293 THR A CA 1
ATOM 2271 C C . THR A 1 293 ? -6.313 11.753 30.070 1.00 95.44 293 THR A C 1
ATOM 2273 O O . THR A 1 293 ? -7.288 11.090 30.398 1.00 95.44 293 THR A O 1
ATOM 2276 N N . SER A 1 294 ? -6.307 12.522 28.976 1.00 95.50 294 SER A N 1
ATOM 2277 C CA . SER A 1 294 ? -7.458 12.668 28.078 1.00 95.50 294 SER A CA 1
ATOM 2278 C C . SER A 1 294 ? -7.919 11.335 27.483 1.00 95.50 294 SER A C 1
ATOM 2280 O O . SER A 1 294 ? -9.119 11.077 27.446 1.00 95.50 294 SER A O 1
ATOM 2282 N N . CYS A 1 295 ? -6.989 10.468 27.066 1.00 95.44 295 CYS A N 1
ATOM 2283 C CA . CYS A 1 295 ? -7.319 9.137 26.560 1.00 95.44 295 CYS A CA 1
ATOM 2284 C C . CYS A 1 295 ? -7.987 8.271 27.636 1.00 95.44 295 CYS A C 1
ATOM 2286 O O . CYS A 1 295 ? -9.008 7.642 27.364 1.00 95.44 295 CYS A O 1
ATOM 2288 N N . LYS A 1 296 ? -7.434 8.238 28.856 1.00 95.69 296 LYS A N 1
ATOM 2289 C CA . LYS A 1 296 ? -7.997 7.442 29.961 1.00 95.69 296 LYS A CA 1
ATOM 2290 C C . LYS A 1 296 ? -9.389 7.939 30.346 1.00 95.69 296 LYS A C 1
ATOM 2292 O O . LYS A 1 296 ? -10.320 7.142 30.375 1.00 95.69 296 LYS A O 1
ATOM 2297 N N . SER A 1 297 ? -9.553 9.250 30.516 1.00 94.88 297 SER A N 1
ATOM 2298 C CA . SER A 1 297 ? -10.841 9.853 30.866 1.00 94.88 297 SER A CA 1
ATOM 2299 C C . SER A 1 297 ? -11.901 9.687 29.771 1.00 94.88 297 SER A C 1
ATOM 2301 O O . SER A 1 297 ? -13.077 9.508 30.085 1.00 94.88 297 SER A O 1
ATOM 2303 N N . ASP A 1 298 ? -11.528 9.707 28.483 1.00 94.25 298 ASP A N 1
ATOM 2304 C CA . ASP A 1 298 ? -12.474 9.410 27.396 1.00 94.25 298 ASP A CA 1
ATOM 2305 C C . ASP A 1 298 ? -12.987 7.965 27.475 1.00 94.25 298 ASP A C 1
ATOM 2307 O O . ASP A 1 298 ? -14.191 7.735 27.336 1.00 94.25 298 ASP A O 1
ATOM 2311 N N . LEU A 1 299 ? -12.094 7.005 27.745 1.00 94.19 299 LEU A N 1
ATOM 2312 C CA . LEU A 1 299 ? -12.445 5.593 27.909 1.00 94.19 299 LEU A CA 1
ATOM 2313 C C . LEU A 1 299 ? -13.307 5.360 29.154 1.00 94.19 299 LEU A C 1
ATOM 2315 O O . LEU A 1 299 ? -14.354 4.726 29.041 1.00 94.19 299 LEU A O 1
ATOM 2319 N N . GLU A 1 300 ? -12.927 5.921 30.303 1.00 93.94 300 GLU A N 1
ATOM 2320 C CA . GLU A 1 300 ? -13.715 5.879 31.544 1.00 93.94 300 GLU A CA 1
ATOM 2321 C C . GLU A 1 300 ? -15.129 6.418 31.307 1.00 93.94 300 GLU A C 1
ATOM 2323 O O . GLU A 1 300 ? -16.110 5.745 31.610 1.00 93.94 300 GLU A O 1
ATOM 2328 N N . ARG A 1 301 ? -15.257 7.575 30.645 1.00 92.75 301 ARG A N 1
ATOM 2329 C CA . ARG A 1 301 ? -16.561 8.163 30.314 1.00 92.75 301 ARG A CA 1
ATOM 2330 C C . ARG A 1 301 ? -17.425 7.242 29.447 1.00 92.75 301 ARG A C 1
ATOM 2332 O O . ARG A 1 301 ? -18.630 7.150 29.672 1.00 92.75 301 ARG A O 1
ATOM 2339 N N . ARG A 1 302 ? -16.836 6.556 28.460 1.00 92.50 302 ARG A N 1
ATOM 2340 C CA . ARG A 1 302 ? -17.558 5.606 27.587 1.00 92.50 302 ARG A CA 1
ATOM 2341 C C . ARG A 1 302 ? -18.042 4.376 28.341 1.00 92.50 302 ARG A C 1
ATOM 2343 O O . ARG A 1 302 ? -19.133 3.896 28.040 1.00 92.50 302 ARG A O 1
ATOM 2350 N N . ILE A 1 303 ? -17.235 3.881 29.278 1.00 90.25 303 ILE A N 1
ATOM 2351 C CA . ILE A 1 303 ? -17.585 2.768 30.165 1.00 90.25 303 ILE A CA 1
ATOM 2352 C C . ILE A 1 303 ? -18.746 3.196 31.067 1.00 90.25 303 ILE A C 1
ATOM 2354 O O . ILE A 1 303 ? -19.764 2.509 31.115 1.00 90.25 303 ILE A O 1
ATOM 2358 N N . SER A 1 304 ? -18.662 4.380 31.682 1.00 89.12 304 SER A N 1
ATOM 2359 C CA . SER A 1 304 ? -19.716 4.902 32.559 1.00 89.12 304 SER A CA 1
ATOM 2360 C C . SER A 1 304 ? -21.070 5.063 31.861 1.00 89.12 304 SER A C 1
ATOM 2362 O O . SER A 1 304 ? -22.111 4.861 32.480 1.00 89.12 304 SER A O 1
ATOM 2364 N N . LEU A 1 305 ? -21.080 5.380 30.561 1.00 87.50 305 LEU A N 1
ATOM 2365 C CA . LEU A 1 305 ? -22.304 5.487 29.754 1.00 87.50 305 LEU A CA 1
ATOM 2366 C C . LEU A 1 305 ? -22.983 4.143 29.434 1.00 87.50 305 LEU A C 1
ATOM 2368 O O . LEU A 1 305 ? -24.085 4.169 28.890 1.00 87.50 305 LEU A O 1
ATOM 2372 N N . GLN A 1 306 ? -22.330 3.011 29.715 1.00 83.75 306 GLN A N 1
ATOM 2373 C CA . GLN A 1 306 ? -22.834 1.654 29.455 1.00 83.75 306 GLN A CA 1
ATOM 2374 C C . GLN A 1 306 ? -23.031 0.833 30.742 1.00 83.75 306 GLN A C 1
ATOM 2376 O O . GLN A 1 306 ? -23.399 -0.336 30.666 1.00 83.75 306 GLN A O 1
ATOM 2381 N N . LEU A 1 307 ? -22.794 1.420 31.924 1.00 77.75 307 LEU A N 1
ATOM 2382 C CA . LEU A 1 307 ? -22.905 0.724 33.216 1.00 77.75 307 LEU A CA 1
ATOM 2383 C C . LEU A 1 307 ? -24.312 0.178 33.489 1.00 77.75 307 LEU A C 1
ATOM 2385 O O . LEU A 1 307 ? -24.456 -0.833 34.166 1.00 77.75 307 LEU A O 1
ATOM 2389 N N . ASP A 1 308 ? -25.340 0.816 32.932 1.00 68.88 308 ASP A N 1
ATOM 2390 C CA . ASP A 1 308 ? -26.730 0.357 32.979 1.00 68.88 308 ASP A CA 1
ATOM 2391 C C . ASP A 1 308 ? -26.965 -0.968 32.223 1.00 68.88 308 ASP A C 1
ATOM 2393 O O . ASP A 1 308 ? -28.021 -1.579 32.377 1.00 68.88 308 ASP A O 1
ATOM 2397 N N . GLN A 1 309 ? -25.986 -1.433 31.439 1.00 64.38 309 GLN A N 1
ATOM 2398 C CA . GLN A 1 309 ? -26.026 -2.658 30.631 1.00 64.38 309 GLN A CA 1
ATOM 2399 C C . GLN A 1 309 ? -24.901 -3.654 30.986 1.00 64.38 309 GLN A C 1
ATOM 2401 O O . GLN A 1 309 ? -24.762 -4.679 30.321 1.00 64.38 309 GLN A O 1
ATOM 2406 N N . ALA A 1 310 ? -24.094 -3.360 32.009 1.00 60.44 310 ALA A N 1
ATOM 2407 C CA . ALA A 1 310 ? -22.901 -4.123 32.368 1.00 60.44 310 ALA A CA 1
ATOM 2408 C C . ALA A 1 310 ? -23.223 -5.392 33.174 1.00 60.44 310 ALA A C 1
ATOM 2410 O O . ALA A 1 310 ? -23.996 -5.338 34.133 1.00 60.44 310 ALA A O 1
ATOM 2411 N N . ILE A 1 311 ? -22.570 -6.515 32.859 1.00 60.03 311 ILE A N 1
ATOM 2412 C CA . ILE A 1 311 ? -22.498 -7.663 33.777 1.00 60.03 311 ILE A CA 1
ATOM 2413 C C . ILE A 1 311 ? -21.291 -7.506 34.713 1.00 60.03 311 ILE A C 1
ATOM 2415 O O . ILE A 1 311 ? -20.311 -6.849 34.373 1.00 60.03 311 ILE A O 1
ATOM 2419 N N . LEU A 1 312 ? -21.354 -8.093 35.914 1.00 49.44 312 LEU A N 1
ATOM 2420 C CA . LEU A 1 312 ? -20.352 -7.897 36.978 1.00 49.44 312 LEU A CA 1
ATOM 2421 C C . LEU A 1 312 ? -18.906 -8.165 36.510 1.00 49.44 312 LEU A C 1
ATOM 2423 O O . LEU A 1 312 ? -17.982 -7.474 36.934 1.00 49.44 312 LEU A O 1
ATOM 2427 N N . GLU A 1 313 ? -18.718 -9.122 35.601 1.00 59.44 313 GLU A N 1
ATOM 2428 C CA . GLU A 1 313 ? -17.419 -9.494 35.026 1.00 59.44 313 GLU A CA 1
ATOM 2429 C C . GLU A 1 313 ? -16.793 -8.389 34.148 1.00 59.44 313 GLU A C 1
ATOM 2431 O O . GLU A 1 313 ? -15.567 -8.290 34.080 1.00 59.44 313 GLU A O 1
ATOM 2436 N N . ASP A 1 314 ? -17.598 -7.499 33.552 1.00 54.41 314 ASP A N 1
ATOM 2437 C CA . ASP A 1 314 ? -17.129 -6.395 32.694 1.00 54.41 314 ASP A CA 1
ATOM 2438 C C . ASP A 1 314 ? -16.517 -5.224 33.485 1.00 54.41 314 ASP A C 1
ATOM 2440 O O . ASP A 1 314 ? -15.761 -4.410 32.935 1.00 54.41 314 ASP A O 1
ATOM 2444 N N . ILE A 1 315 ? -16.847 -5.137 34.779 1.00 57.94 315 ILE A N 1
ATOM 2445 C CA . ILE A 1 315 ? -16.493 -4.036 35.690 1.00 57.94 315 ILE A CA 1
ATOM 2446 C C . ILE A 1 315 ? -15.210 -4.353 36.477 1.00 57.94 315 ILE A C 1
ATOM 2448 O O . ILE A 1 315 ? -14.554 -3.453 37.006 1.00 57.94 315 ILE A O 1
ATOM 2452 N N . LEU A 1 316 ? -14.798 -5.623 36.537 1.00 55.78 316 LEU A N 1
ATOM 2453 C CA . LEU A 1 316 ? -13.635 -6.041 37.314 1.00 55.78 316 LEU A CA 1
ATOM 2454 C C . LEU A 1 316 ? -12.325 -5.583 36.645 1.00 55.78 316 LEU A C 1
ATOM 2456 O O . LEU A 1 316 ? -11.792 -6.178 35.696 1.00 55.78 316 LEU A O 1
ATOM 2460 N N . ILE A 1 317 ? -11.766 -4.498 37.177 1.00 52.78 317 ILE A N 1
ATOM 2461 C CA . ILE A 1 317 ? -10.383 -4.090 36.942 1.00 52.78 317 ILE A CA 1
ATOM 2462 C C . ILE A 1 317 ? -9.543 -4.655 38.098 1.00 52.78 317 ILE A C 1
ATOM 2464 O O . ILE A 1 317 ? -9.818 -4.322 39.249 1.00 52.78 317 ILE A O 1
ATOM 2468 N N . PRO A 1 318 ? -8.531 -5.508 37.835 1.00 47.09 318 PRO A N 1
ATOM 2469 C CA . PRO A 1 318 ? -7.628 -5.974 38.879 1.00 47.09 318 PRO A CA 1
ATOM 2470 C C . PRO A 1 318 ? -6.918 -4.775 39.513 1.00 47.09 318 PRO A C 1
ATOM 2472 O O . PRO A 1 318 ? -6.231 -4.021 38.821 1.00 47.09 318 PRO A O 1
ATOM 2475 N N . ALA A 1 319 ? -7.087 -4.592 40.820 1.00 40.47 319 ALA A N 1
ATOM 2476 C CA . ALA A 1 319 ? -6.271 -3.664 41.586 1.00 40.47 319 ALA A CA 1
ATOM 2477 C C . ALA A 1 319 ? -4.836 -4.208 41.632 1.00 40.47 319 ALA A C 1
ATOM 2479 O O . ALA A 1 319 ? -4.622 -5.374 41.962 1.00 40.47 319 ALA A O 1
ATOM 2480 N N . ASN A 1 320 ? -3.849 -3.385 41.276 1.00 41.09 320 ASN A N 1
ATOM 2481 C CA . ASN A 1 320 ? -2.441 -3.757 41.392 1.00 41.09 320 ASN A CA 1
ATOM 2482 C C . ASN A 1 320 ? -2.089 -3.915 42.889 1.00 41.09 320 ASN A C 1
ATOM 2484 O O . ASN A 1 320 ? -2.202 -2.928 43.622 1.00 41.09 320 ASN A O 1
ATOM 2488 N N . PRO A 1 321 ? -1.676 -5.100 43.383 1.00 42.34 321 PRO A N 1
ATOM 2489 C CA . PRO A 1 321 ? -1.388 -5.292 44.794 1.00 42.34 321 PRO A CA 1
ATOM 2490 C C . PRO A 1 321 ? 0.059 -4.875 45.067 1.00 42.34 321 PRO A C 1
ATOM 2492 O O . PRO A 1 321 ? 0.964 -5.700 45.173 1.00 42.34 321 PRO A O 1
ATOM 2495 N N . HIS A 1 322 ? 0.300 -3.575 45.205 1.00 42.12 322 HIS A N 1
ATOM 2496 C CA . HIS A 1 322 ? 1.463 -3.111 45.958 1.00 42.12 322 HIS A CA 1
ATOM 2497 C C . HIS A 1 322 ? 1.042 -2.915 47.414 1.00 42.12 322 HIS A C 1
ATOM 2499 O O . HIS A 1 322 ? 0.724 -1.814 47.847 1.00 42.12 322 HIS A O 1
ATOM 2505 N N . GLY A 1 323 ? 1.001 -4.022 48.156 1.00 36.12 323 GLY A N 1
ATOM 2506 C CA . GLY A 1 323 ? 0.684 -4.027 49.580 1.00 36.12 323 GLY A CA 1
ATOM 2507 C C . GLY A 1 323 ? 0.405 -5.438 50.078 1.00 36.12 323 GLY A C 1
ATOM 2508 O O . GLY A 1 323 ? -0.540 -6.082 49.646 1.00 36.12 323 GLY A O 1
ATOM 2509 N N . ASN A 1 324 ? 1.278 -5.918 50.951 1.00 37.59 324 ASN A N 1
ATOM 2510 C CA . ASN A 1 324 ? 1.287 -7.249 51.542 1.00 37.59 324 ASN A CA 1
ATOM 2511 C C . ASN A 1 324 ? -0.035 -7.593 52.278 1.00 37.59 324 ASN A C 1
ATOM 2513 O O . ASN A 1 324 ? -0.577 -6.743 52.979 1.00 37.59 324 ASN A O 1
ATOM 2517 N N . ASN A 1 325 ? -0.427 -8.873 52.209 1.00 34.56 325 ASN A N 1
ATOM 2518 C CA . ASN A 1 325 ? -1.407 -9.613 53.031 1.00 34.56 325 ASN A CA 1
ATOM 2519 C C . ASN A 1 325 ? -2.929 -9.537 52.724 1.00 34.56 325 ASN A C 1
ATOM 2521 O O . ASN A 1 325 ? -3.604 -8.544 52.958 1.00 34.56 325 ASN A O 1
ATOM 2525 N N . HIS A 1 326 ? -3.452 -10.710 52.326 1.00 42.75 326 HIS A N 1
ATOM 2526 C CA . HIS A 1 326 ? -4.781 -11.297 52.587 1.00 42.75 326 HIS A CA 1
ATOM 2527 C C . HIS A 1 326 ? -6.057 -10.439 52.431 1.00 42.75 326 HIS A C 1
ATOM 2529 O O . HIS A 1 326 ? -6.691 -10.084 53.418 1.00 42.75 326 HIS A O 1
ATOM 2535 N N . ASN A 1 327 ? -6.495 -10.228 51.184 1.00 33.28 327 ASN A N 1
ATOM 2536 C CA . ASN A 1 327 ? -7.861 -10.447 50.649 1.00 33.28 327 ASN A CA 1
ATOM 2537 C C . ASN A 1 327 ? -7.970 -9.750 49.277 1.00 33.28 327 ASN A C 1
ATOM 2539 O O . ASN A 1 327 ? -7.493 -8.622 49.153 1.00 33.28 327 ASN A O 1
ATOM 2543 N N . PRO A 1 328 ? -8.613 -10.337 48.249 1.00 35.84 328 PRO A N 1
ATOM 2544 C CA . PRO A 1 328 ? -8.886 -9.622 47.007 1.00 35.84 328 PRO A CA 1
ATOM 2545 C C . PRO A 1 328 ? -10.040 -8.632 47.236 1.00 35.84 328 PRO A C 1
ATOM 2547 O O . PRO A 1 328 ? -11.204 -8.926 46.980 1.00 35.84 328 PRO A O 1
ATOM 2550 N N . LEU A 1 329 ? -9.722 -7.448 47.758 1.00 36.88 329 LEU A N 1
ATOM 2551 C CA . LEU A 1 329 ? -10.646 -6.318 47.809 1.00 36.88 329 LEU A CA 1
ATOM 2552 C C . LEU A 1 329 ? -10.756 -5.712 46.404 1.00 36.88 329 LEU A C 1
ATOM 2554 O O . LEU A 1 329 ? -9.866 -5.005 45.934 1.00 36.88 329 LEU A O 1
ATOM 2558 N N . CYS A 1 330 ? -11.862 -6.011 45.723 1.00 34.94 330 CYS A N 1
ATOM 2559 C CA . CYS A 1 330 ? -12.291 -5.275 44.539 1.00 34.94 330 CYS A CA 1
ATOM 2560 C C . CYS A 1 330 ? -12.775 -3.890 44.989 1.00 34.94 330 CYS A C 1
ATOM 2562 O O . CYS A 1 330 ? -13.764 -3.790 45.714 1.00 34.94 330 CYS A O 1
ATOM 2564 N N . HIS A 1 331 ? -12.092 -2.820 44.580 1.00 37.97 331 HIS A N 1
ATOM 2565 C CA . HIS A 1 331 ? -12.578 -1.462 44.818 1.00 37.97 331 HIS A CA 1
ATOM 2566 C C . HIS A 1 331 ? -13.621 -1.084 43.762 1.00 37.97 331 HIS A C 1
ATOM 2568 O O . HIS A 1 331 ? -13.308 -0.943 42.582 1.00 37.97 331 HIS A O 1
ATOM 2574 N N . LEU A 1 332 ? -14.864 -0.895 44.213 1.00 36.62 332 LEU A N 1
ATOM 2575 C CA . LEU A 1 332 ? -15.903 -0.183 43.477 1.00 36.62 332 LEU A CA 1
ATOM 2576 C C . LEU A 1 332 ? -15.582 1.317 43.577 1.00 36.62 332 LEU A C 1
ATOM 2578 O O . LEU A 1 332 ? -15.657 1.882 44.668 1.00 36.62 332 LEU A O 1
ATOM 2582 N N . TYR A 1 333 ? -15.218 1.974 42.477 1.00 33.75 333 TYR A N 1
ATOM 2583 C CA . TYR A 1 333 ? -15.219 3.438 42.454 1.00 33.75 333 TYR A CA 1
ATOM 2584 C C . TYR A 1 333 ? -16.650 3.915 42.191 1.00 33.75 333 TYR A C 1
ATOM 2586 O O . TYR A 1 333 ? -17.104 3.979 41.053 1.00 33.75 333 TYR A O 1
ATOM 2594 N N . MET A 1 334 ? -17.366 4.207 43.275 1.00 34.22 334 MET A N 1
ATOM 2595 C CA . MET A 1 334 ? -18.560 5.050 43.282 1.00 34.22 334 MET A CA 1
ATOM 2596 C C . MET A 1 334 ? -18.185 6.362 43.970 1.00 34.22 334 MET A C 1
ATOM 2598 O O . MET A 1 334 ? -18.172 6.405 45.195 1.00 34.22 334 MET A O 1
ATOM 2602 N N . THR A 1 335 ? -17.877 7.390 43.178 1.00 33.31 335 THR A N 1
ATOM 2603 C CA . THR A 1 335 ? -18.120 8.822 43.457 1.00 33.31 335 THR A CA 1
ATOM 2604 C C . THR A 1 335 ? -18.023 9.586 42.154 1.00 33.31 335 THR A C 1
ATOM 2606 O O . THR A 1 335 ? -16.961 9.447 41.502 1.00 33.31 335 THR A O 1
#

pLDDT: mean 82.43, std 20.06, range [30.36, 98.75]

Mean predicted aligned error: 10.91 Å

Nearest PDB structures (foldseek):
  8p2o-assembly1_B  TM=8.190E-01  e=8.218E-03  Xenopus laevis
  8rit-assembly1_B  TM=8.231E-01  e=2.065E-02  Xenopus laevis
  8p2n-assembly1_B  TM=8.266E-01  e=2.483E-02  Xenopus laevis
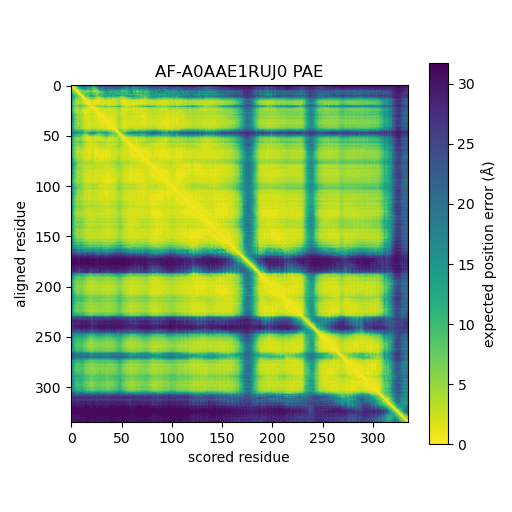
Radius of gyration: 27.02 Å; Cα contacts (8 Å, |Δi|>4): 387; chains: 1; bounding box: 76×33×80 Å

Sequence (335 aa):
MLPQALRSISDVSSDLMIEVRSASFALHKFPLVSRSGRIRKLLLEAKDTKISRLNLTSLPGGSDAFELAAKFCYGVNIEITISNVALLRCAARFMEMTEDISEKNLEIRTEVFLKDTVFPNISNSISVLHRCETLLPVSEEVNLVSRLINAIANNACKEQLTSGLSKLEHSFPPKPVQCLDSETPSDWWGKSLAVLNLDFFQRVLSAVKTKGLKQDIISRILINYAQNSLQGLFIKDPQLVKGSYLDLDLQKRQRIIVETIASLLPSQSRKSTVPMAFLSSLLKSAIAASASTSCKSDLERRISLQLDQAILEDILIPANPHGNNHNPLCHLYMT

Organism: NCBI:txid243964

InterPro domains:
  IPR000210 BTB/POZ domain [PF00651] (14-99)
  IPR000210 BTB/POZ domain [PS50097] (14-82)
  IPR011333 SKP1/BTB/POZ domain superfamily [G3DSA:3.30.710.10] (4-105)
  IPR011333 SKP1/BTB/POZ domain superfamily [SSF54695] (10-99)
  IPR027356 NPH3 domain [PF03000] (187-321)
  IPR027356 NPH3 domain [PS51649] (187-335)
  IPR043454 NPH3/RPT2-like family [PTHR32370] (10-323)